Protein AF-A0A2W6AWI0-F1 (afdb_monomer)

Foldseek 3Di:
DDDDPPPPQPQVVVCVVVVVDDPCRVVVLLVLLVVCPPQLNLLVVQLVCLVVLPLVSNLCSLVSNADPDPLSVLLNLLSVLLSLLLVLLVVCVVLPNPPVLSVLSSVLSSLQSNLSSNLSSVRSVVVNVSDRDPVVVVVSVVSSVLSVQLSVLSNVLSVLSVVCSVVSNDPVSVVVNVVSSVSNVVSSVVPPPPD

pLDDT: mean 83.15, std 18.71, range [32.28, 98.12]

Radius of gyration: 19.08 Å; Cα contacts (8 Å, |Δi|>4): 196; chains: 1; bounding box: 40×43×57 Å

Mean predicted aligned error: 8.8 Å

Secondary structure (DSSP, 8-state):
-----------HHHHHHTT-S-HHHHHHHHHHHHHH-STTHHHHHHHHHHHHT-HHHHHHHHHHHS-S-HHHHHHHHHHHHHHHHHHHHHHHHHTT--HHHHHHHHHHHHHHHHHHHHHHHHHHHHHHT----HHHHHHHHHHHHHHHHHHHHHHHHHHHHHHHHHTTS-HHHHHHHHHHHHHHHHHHHTTSS--

Structure (mmCIF, N/CA/C/O backbone):
data_AF-A0A2W6AWI0-F1
#
_entry.id   AF-A0A2W6AWI0-F1
#
loop_
_atom_site.group_PDB
_atom_site.id
_atom_site.type_symbol
_atom_site.label_atom_id
_atom_site.label_alt_id
_atom_site.label_comp_id
_atom_site.label_asym_id
_atom_site.label_entity_id
_atom_site.label_seq_id
_atom_site.pdbx_PDB_ins_code
_atom_site.Cartn_x
_atom_site.Cartn_y
_atom_site.Cartn_z
_atom_site.occupancy
_atom_site.B_iso_or_equiv
_atom_site.auth_seq_id
_atom_site.auth_comp_id
_atom_site.auth_asym_id
_atom_site.auth_atom_id
_atom_site.pdbx_PDB_model_num
ATOM 1 N N . MET A 1 1 ? -1.805 -28.016 -24.043 1.00 37.62 1 MET A N 1
ATOM 2 C CA . MET A 1 1 ? -0.439 -27.568 -24.386 1.00 37.62 1 MET A CA 1
ATOM 3 C C . MET A 1 1 ? -0.527 -26.188 -25.020 1.00 37.62 1 MET A C 1
ATOM 5 O O . MET A 1 1 ? -1.347 -26.029 -25.910 1.00 37.62 1 MET A O 1
ATOM 9 N N . GLY A 1 2 ? 0.294 -25.230 -24.571 1.00 38.19 2 GLY A N 1
ATOM 10 C CA . GLY A 1 2 ? 0.579 -23.993 -25.313 1.00 38.19 2 GLY A CA 1
ATOM 11 C C . GLY A 1 2 ? -0.163 -22.716 -24.894 1.00 38.19 2 GLY A C 1
ATOM 12 O O . GLY A 1 2 ? -0.773 -22.080 -25.743 1.00 38.19 2 GLY A O 1
ATOM 13 N N . LEU A 1 3 ? -0.086 -22.293 -23.625 1.00 33.91 3 LEU A N 1
ATOM 14 C CA . LEU A 1 3 ? -0.369 -20.894 -23.266 1.00 33.91 3 LEU A CA 1
ATOM 15 C C . LEU A 1 3 ? 0.867 -20.049 -23.598 1.00 33.91 3 LEU A C 1
ATOM 17 O O . LEU A 1 3 ? 1.904 -20.159 -22.943 1.00 33.91 3 LEU A O 1
ATOM 21 N N . LEU A 1 4 ? 0.750 -19.235 -24.647 1.00 32.28 4 LEU A N 1
ATOM 22 C CA . LEU A 1 4 ? 1.726 -18.221 -25.029 1.00 32.28 4 LEU A CA 1
ATOM 23 C C . LEU A 1 4 ? 1.918 -17.240 -23.866 1.00 32.28 4 LEU A C 1
ATOM 25 O O . LEU A 1 4 ? 1.060 -16.405 -23.581 1.00 32.28 4 LEU A O 1
ATOM 29 N N . LYS A 1 5 ? 3.070 -17.339 -23.199 1.00 37.25 5 LYS A N 1
ATOM 30 C CA . LYS A 1 5 ? 3.596 -16.284 -22.334 1.00 37.25 5 LYS A CA 1
ATOM 31 C C . LYS A 1 5 ? 3.971 -15.097 -23.224 1.00 37.25 5 LYS A C 1
ATOM 33 O O . LYS A 1 5 ? 5.096 -15.013 -23.704 1.00 37.25 5 LYS A O 1
ATOM 38 N N . ASN A 1 6 ? 3.028 -14.188 -23.461 1.00 36.81 6 ASN A N 1
ATOM 39 C CA . ASN A 1 6 ? 3.308 -12.884 -24.064 1.00 36.81 6 ASN A CA 1
ATOM 40 C C . ASN A 1 6 ? 4.034 -11.992 -23.042 1.00 36.81 6 ASN A C 1
ATOM 42 O O . ASN A 1 6 ? 3.474 -11.032 -22.520 1.00 36.81 6 ASN A O 1
ATOM 46 N N . HIS A 1 7 ? 5.301 -12.298 -22.760 1.00 39.31 7 HIS A N 1
ATOM 47 C CA . HIS A 1 7 ? 6.231 -11.285 -22.272 1.00 39.31 7 HIS A CA 1
ATOM 48 C C . HIS A 1 7 ? 6.641 -10.448 -23.483 1.00 39.31 7 HIS A C 1
ATOM 50 O O . HIS A 1 7 ? 7.642 -10.725 -24.141 1.00 39.31 7 HIS A O 1
ATOM 56 N N . ALA A 1 8 ? 5.829 -9.445 -23.822 1.00 42.22 8 ALA A N 1
ATOM 57 C CA . ALA A 1 8 ? 6.263 -8.402 -24.735 1.00 42.22 8 ALA A CA 1
ATOM 58 C C . ALA A 1 8 ? 7.441 -7.679 -24.067 1.00 42.22 8 ALA A C 1
ATOM 60 O O . ALA A 1 8 ? 7.254 -6.851 -23.176 1.00 42.22 8 ALA A O 1
ATOM 61 N N . SER A 1 9 ? 8.660 -8.057 -24.452 1.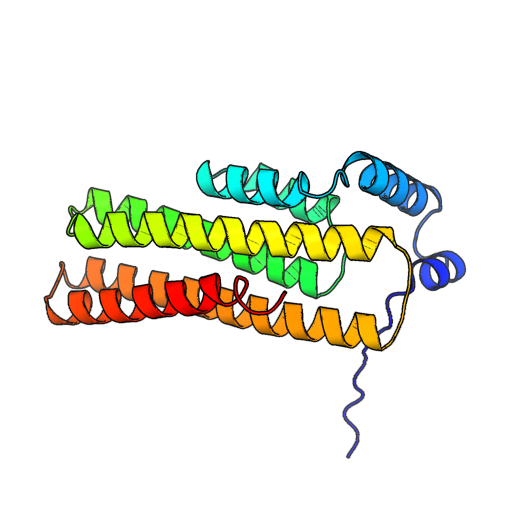00 45.38 9 SER A N 1
ATOM 62 C CA . SER A 1 9 ? 9.886 -7.352 -24.100 1.00 45.38 9 SER A CA 1
ATOM 63 C C . SER A 1 9 ? 9.725 -5.904 -24.561 1.00 45.38 9 SER A C 1
ATOM 65 O O . SER A 1 9 ? 9.744 -5.620 -25.758 1.00 45.38 9 SER A O 1
ATOM 67 N N . TYR A 1 10 ? 9.463 -4.997 -23.618 1.00 55.31 10 TYR A N 1
ATOM 68 C CA . TYR A 1 10 ? 9.269 -3.579 -23.895 1.00 55.31 10 TYR A CA 1
ATOM 69 C C . TYR A 1 10 ? 10.630 -2.971 -24.229 1.00 55.31 10 TYR A C 1
ATOM 71 O O . TYR A 1 10 ? 11.344 -2.492 -23.351 1.00 55.31 10 TYR A O 1
ATOM 79 N N . ASP A 1 11 ? 11.006 -3.038 -25.503 1.00 54.53 11 ASP A N 1
ATOM 80 C CA . ASP A 1 11 ? 12.155 -2.321 -26.028 1.00 54.53 11 ASP A CA 1
ATOM 81 C C . ASP A 1 11 ? 11.686 -0.945 -26.547 1.00 54.53 11 ASP A C 1
ATOM 83 O O . ASP A 1 11 ? 11.026 -0.854 -27.590 1.00 54.53 11 ASP A O 1
ATOM 87 N N . PRO A 1 12 ? 11.983 0.157 -25.833 1.00 49.00 12 PRO A N 1
ATOM 88 C CA . PRO A 1 12 ? 11.630 1.498 -26.285 1.00 49.00 12 PRO A CA 1
ATOM 89 C C . PRO A 1 12 ? 12.302 1.876 -27.617 1.00 49.00 12 PRO A C 1
ATOM 91 O O . PRO A 1 12 ? 11.802 2.768 -28.306 1.00 49.00 12 PRO A O 1
ATOM 94 N N . LEU A 1 13 ? 13.385 1.198 -28.023 1.00 49.09 13 LEU A N 1
ATOM 95 C CA . LEU A 1 13 ? 13.967 1.336 -29.360 1.00 49.09 13 LEU A CA 1
ATOM 96 C C . LEU A 1 13 ? 13.137 0.582 -30.405 1.00 49.09 13 LEU A C 1
ATOM 98 O O . LEU A 1 13 ? 12.852 1.152 -31.456 1.00 49.09 13 LEU A O 1
ATOM 102 N N . ALA A 1 14 ? 12.642 -0.622 -30.110 1.00 51.00 14 ALA A N 1
ATOM 103 C CA . ALA A 1 14 ? 11.721 -1.341 -30.996 1.00 51.00 14 ALA A CA 1
ATOM 104 C C . ALA A 1 14 ? 10.412 -0.566 -31.238 1.00 51.00 14 ALA A C 1
ATOM 106 O O . ALA A 1 14 ? 9.931 -0.508 -32.368 1.00 51.00 14 ALA A O 1
ATOM 107 N N . LEU A 1 15 ? 9.873 0.125 -30.225 1.00 48.62 15 LEU A N 1
ATOM 108 C CA . LEU A 1 15 ? 8.700 1.004 -30.383 1.00 48.62 15 LEU A CA 1
ATOM 109 C C . LEU A 1 15 ? 8.997 2.279 -31.187 1.00 48.62 15 LEU A C 1
ATOM 111 O O . LEU A 1 15 ? 8.116 2.798 -31.877 1.00 48.62 15 LEU A O 1
ATOM 115 N N . ARG A 1 16 ? 10.243 2.767 -31.139 1.00 43.41 16 ARG A N 1
ATOM 116 C CA . ARG A 1 16 ? 10.734 3.852 -32.001 1.00 43.41 16 ARG A CA 1
ATOM 117 C C . ARG A 1 16 ? 10.863 3.392 -33.456 1.00 43.41 16 ARG A C 1
ATOM 119 O O . ARG A 1 16 ? 10.532 4.161 -34.353 1.00 43.41 16 ARG A O 1
ATOM 126 N N . HIS A 1 17 ? 11.288 2.149 -33.687 1.00 46.09 17 HIS A N 1
ATOM 127 C CA . HIS A 1 17 ? 11.335 1.533 -35.017 1.00 46.09 17 HIS A CA 1
ATOM 128 C C . HIS A 1 17 ? 9.939 1.194 -35.563 1.00 46.09 17 HIS A C 1
ATOM 130 O O . HIS A 1 17 ? 9.720 1.305 -36.764 1.00 46.09 17 HIS A O 1
ATOM 136 N N . ALA A 1 18 ? 8.979 0.868 -34.692 1.00 52.19 18 ALA A N 1
ATOM 137 C CA . ALA A 1 18 ? 7.590 0.586 -35.059 1.00 52.19 18 ALA A CA 1
ATOM 138 C C . ALA A 1 18 ? 6.733 1.843 -35.327 1.00 52.19 18 ALA A C 1
ATOM 140 O O . ALA A 1 18 ? 5.557 1.717 -35.656 1.00 52.19 18 ALA A O 1
ATOM 141 N N . GLY A 1 19 ? 7.274 3.058 -35.157 1.00 47.25 19 GLY A N 1
ATOM 142 C CA . GLY A 1 19 ? 6.553 4.314 -35.417 1.00 47.25 19 GLY A CA 1
ATOM 143 C C . GLY A 1 19 ? 5.401 4.625 -34.447 1.00 47.25 19 GLY A C 1
ATOM 144 O O . GLY A 1 19 ? 4.678 5.596 -34.651 1.00 47.25 19 GLY A O 1
ATOM 145 N N . LEU A 1 20 ? 5.238 3.837 -33.379 1.00 51.69 20 LEU A N 1
ATOM 146 C CA . LEU A 1 20 ? 4.109 3.920 -32.440 1.00 51.69 20 LEU A CA 1
ATOM 147 C C . LEU A 1 20 ? 4.275 5.009 -31.368 1.00 51.69 20 LEU A C 1
ATOM 149 O O . LEU A 1 20 ? 3.308 5.386 -30.710 1.00 51.69 20 LEU A O 1
ATOM 153 N N . LEU A 1 21 ? 5.484 5.551 -31.202 1.00 49.91 21 LEU A N 1
ATOM 154 C CA . LEU A 1 21 ? 5.758 6.695 -30.334 1.00 49.91 21 LEU A CA 1
ATOM 155 C C . LEU A 1 21 ? 6.451 7.792 -31.140 1.00 49.91 21 LEU A C 1
ATOM 157 O O . LEU A 1 21 ? 7.583 7.626 -31.597 1.00 49.91 21 LEU A O 1
ATOM 161 N N . GLY A 1 22 ? 5.792 8.945 -31.282 1.00 51.19 22 GLY A N 1
ATOM 162 C CA . GLY A 1 22 ? 6.396 10.115 -31.915 1.00 51.19 22 GLY A CA 1
ATOM 163 C C . GLY A 1 22 ? 7.704 10.503 -31.216 1.00 51.19 22 GLY A C 1
ATOM 164 O O . GLY A 1 22 ? 7.771 10.531 -29.986 1.00 51.19 22 GLY A O 1
ATOM 165 N N . SER A 1 23 ? 8.742 10.842 -31.991 1.00 53.50 23 SER A N 1
ATOM 166 C CA . SER A 1 23 ? 10.095 11.190 -31.506 1.00 53.50 23 SER A CA 1
ATOM 167 C C . SER A 1 23 ? 10.128 12.256 -30.397 1.00 53.50 23 SER A C 1
ATOM 169 O O . SER A 1 23 ? 11.134 12.372 -29.693 1.00 53.50 23 SER A O 1
ATOM 171 N N . ALA A 1 24 ? 9.072 13.060 -30.262 1.00 54.97 24 ALA A N 1
ATOM 172 C CA . ALA A 1 24 ? 8.922 14.052 -29.206 1.00 54.97 24 ALA A CA 1
ATOM 173 C C . ALA A 1 24 ? 8.574 13.422 -27.847 1.00 54.97 24 ALA A C 1
ATOM 175 O O . ALA A 1 24 ? 9.124 13.849 -26.837 1.00 54.97 24 ALA A O 1
ATOM 176 N N . VAL A 1 25 ? 7.728 12.386 -27.815 1.00 55.66 25 VAL A N 1
ATOM 177 C CA . VAL A 1 25 ? 7.297 11.708 -26.580 1.00 55.66 25 VAL A CA 1
ATOM 178 C C . VAL A 1 25 ? 8.471 10.965 -25.957 1.00 55.66 25 VAL A C 1
ATOM 180 O O . VAL A 1 25 ? 8.738 11.130 -24.773 1.00 55.66 25 VAL A O 1
ATOM 183 N N . THR A 1 26 ? 9.243 10.235 -26.762 1.00 58.34 26 THR A N 1
ATOM 184 C CA . THR A 1 26 ? 10.460 9.555 -26.301 1.00 58.34 26 THR A CA 1
ATOM 185 C C . THR A 1 26 ? 11.510 10.548 -25.804 1.00 58.34 26 THR A C 1
ATOM 187 O O . THR A 1 26 ? 11.954 10.411 -24.672 1.00 58.34 26 THR A O 1
ATOM 190 N N . LYS A 1 27 ? 11.839 11.612 -26.558 1.00 59.62 27 LYS A N 1
ATOM 191 C CA . LYS A 1 27 ? 12.783 12.657 -26.093 1.00 59.62 27 LYS A CA 1
ATOM 192 C C . LYS A 1 27 ? 12.317 13.391 -24.830 1.00 59.62 27 LYS A C 1
ATOM 194 O O . LYS A 1 27 ? 13.151 13.765 -24.007 1.00 59.62 27 LYS A O 1
ATOM 199 N N . TYR A 1 28 ? 11.016 13.646 -24.699 1.00 59.88 28 TYR A N 1
ATOM 200 C CA . TYR A 1 28 ? 10.432 14.288 -23.521 1.00 59.88 28 TYR A CA 1
ATOM 201 C C . TYR A 1 28 ? 10.557 13.385 -22.295 1.00 59.88 28 TYR A C 1
ATOM 203 O O . TYR A 1 28 ? 11.064 13.830 -21.268 1.00 59.88 28 TYR A O 1
ATOM 211 N N . TRP A 1 29 ? 10.206 12.105 -22.440 1.00 60.41 29 TRP A N 1
ATOM 212 C CA . TRP A 1 29 ? 10.375 11.104 -21.394 1.00 60.41 29 TRP A CA 1
ATOM 213 C C . TRP A 1 29 ? 11.830 10.973 -20.958 1.00 60.41 29 TRP A C 1
ATOM 215 O O . TRP A 1 29 ? 12.083 11.041 -19.764 1.00 60.41 29 TRP A O 1
ATOM 225 N N . THR A 1 30 ? 12.789 10.876 -21.885 1.00 61.03 30 THR A N 1
ATOM 226 C CA . THR A 1 30 ? 14.216 10.761 -21.536 1.00 61.03 30 THR A CA 1
ATOM 227 C C . THR A 1 30 ? 14.714 11.988 -20.769 1.00 61.03 30 THR A C 1
ATOM 229 O O . THR A 1 30 ? 15.311 11.840 -19.710 1.00 61.03 30 THR A O 1
ATOM 232 N N . ARG A 1 31 ? 14.390 13.209 -21.221 1.00 62.28 31 ARG A N 1
ATOM 233 C CA . ARG A 1 31 ? 14.799 14.447 -20.525 1.00 62.28 31 ARG A CA 1
ATOM 234 C C . ARG A 1 31 ? 14.111 14.636 -19.176 1.00 62.28 31 ARG A C 1
ATOM 236 O O . ARG A 1 31 ? 14.687 15.236 -18.269 1.00 62.28 31 ARG A O 1
ATOM 243 N N . GLN A 1 32 ? 12.864 14.193 -19.050 1.00 59.66 32 GLN A N 1
ATOM 244 C CA . GLN A 1 32 ? 12.131 14.265 -17.795 1.00 59.66 32 GLN A CA 1
ATOM 245 C C . GLN A 1 32 ? 12.655 13.225 -16.808 1.00 59.66 32 GLN A C 1
ATOM 247 O O . GLN A 1 32 ? 12.905 13.582 -15.662 1.00 59.66 32 GLN A O 1
ATOM 252 N N . LEU A 1 33 ? 12.920 11.998 -17.255 1.00 58.03 33 LEU A N 1
ATOM 253 C CA . LEU A 1 33 ? 13.605 10.956 -16.490 1.00 58.03 33 LEU A CA 1
ATOM 254 C C . LEU A 1 33 ? 14.981 11.449 -16.014 1.00 58.03 33 LEU A C 1
ATOM 256 O O . LEU A 1 33 ? 15.212 11.495 -14.814 1.00 58.03 33 LEU A O 1
ATOM 260 N N . GLU A 1 34 ? 15.837 11.970 -16.892 1.00 60.38 34 GLU A N 1
ATOM 261 C CA . GLU A 1 34 ? 17.159 12.510 -16.517 1.00 60.38 34 GLU A CA 1
ATOM 262 C C . GLU A 1 34 ? 17.096 13.635 -15.465 1.00 60.38 34 GLU A C 1
ATOM 264 O O . GLU A 1 34 ? 17.967 13.733 -14.602 1.00 60.38 34 GLU A O 1
ATOM 269 N N . ARG A 1 35 ? 16.056 14.481 -15.491 1.00 55.47 35 ARG A N 1
ATOM 270 C CA . ARG A 1 35 ? 15.859 15.555 -14.495 1.00 55.47 35 ARG A CA 1
ATOM 271 C C . ARG A 1 35 ? 15.201 15.077 -13.198 1.00 55.47 35 ARG A C 1
ATOM 273 O O . ARG A 1 35 ? 15.427 15.682 -12.152 1.00 55.47 35 ARG A O 1
ATOM 280 N N . SER A 1 36 ? 14.378 14.033 -13.269 1.00 50.84 36 SER A N 1
ATOM 281 C CA . SER A 1 36 ? 13.615 13.480 -12.136 1.00 50.84 36 SER A CA 1
ATOM 282 C C . SER A 1 36 ? 14.404 12.428 -11.356 1.00 50.84 36 SER A C 1
ATOM 284 O O . SER A 1 36 ? 14.134 12.203 -10.175 1.00 50.84 36 SER A O 1
ATOM 286 N N . ILE A 1 37 ? 15.389 11.802 -12.004 1.00 53.69 37 ILE A N 1
ATOM 287 C CA . ILE A 1 37 ? 16.262 10.766 -11.453 1.00 53.69 37 ILE A CA 1
ATOM 288 C C . ILE A 1 37 ? 17.507 11.439 -10.879 1.00 53.69 37 ILE A C 1
ATOM 290 O O . ILE A 1 37 ? 18.633 11.249 -11.328 1.00 53.69 37 ILE A O 1
ATOM 294 N N . ARG A 1 38 ? 17.325 12.228 -9.820 1.00 63.19 38 ARG A N 1
ATOM 295 C CA . ARG A 1 38 ? 18.342 12.167 -8.771 1.00 63.19 38 ARG A CA 1
ATOM 296 C C . ARG A 1 38 ? 18.037 10.888 -7.987 1.00 63.19 38 ARG A C 1
ATOM 298 O O . ARG A 1 38 ? 16.896 10.727 -7.550 1.00 63.19 38 ARG A O 1
ATOM 305 N N . PRO A 1 39 ? 18.992 9.959 -7.824 1.00 58.09 39 PRO A N 1
ATOM 306 C CA . PRO A 1 39 ? 18.767 8.768 -7.013 1.00 58.09 39 PRO A CA 1
ATOM 307 C C . PRO A 1 39 ? 18.165 9.162 -5.657 1.00 58.09 39 PRO A C 1
ATOM 309 O O . PRO A 1 39 ? 18.680 10.054 -4.980 1.00 58.09 39 PRO A O 1
ATOM 312 N N . GLY A 1 40 ? 17.031 8.563 -5.289 1.00 68.50 40 GLY A N 1
ATOM 313 C CA . GLY A 1 40 ? 16.368 8.830 -4.012 1.00 68.50 40 GLY A CA 1
ATOM 314 C C . GLY A 1 40 ? 15.360 9.989 -3.987 1.00 68.50 40 GLY A C 1
ATOM 315 O O . GLY A 1 40 ? 14.729 10.209 -2.947 1.00 68.50 40 GLY A O 1
ATOM 316 N N . THR A 1 41 ? 15.190 10.779 -5.061 1.00 86.44 41 THR A N 1
ATOM 317 C CA . THR A 1 41 ? 14.195 11.873 -5.051 1.00 86.44 41 THR A CA 1
ATOM 318 C C . THR A 1 41 ? 12.780 11.399 -5.327 1.00 86.44 41 THR A C 1
ATOM 320 O O . THR A 1 41 ? 11.849 11.918 -4.702 1.00 86.44 41 THR A O 1
ATOM 323 N N . LEU A 1 42 ? 12.600 10.423 -6.222 1.00 90.31 42 LEU A N 1
ATOM 324 C CA . LEU A 1 42 ? 11.274 9.911 -6.560 1.00 90.31 42 LEU A CA 1
ATOM 325 C C . LEU A 1 42 ? 10.657 9.213 -5.349 1.00 90.31 42 LEU A C 1
ATOM 327 O O . LEU A 1 42 ? 9.574 9.600 -4.913 1.00 90.31 42 LEU A O 1
ATOM 331 N N . GLY A 1 43 ? 11.375 8.270 -4.743 1.00 92.69 43 GLY A N 1
ATOM 332 C CA . GLY A 1 43 ? 10.904 7.519 -3.587 1.00 92.69 43 GLY A CA 1
ATOM 333 C C . GLY A 1 43 ? 10.599 8.401 -2.384 1.00 92.69 43 GLY A C 1
ATOM 334 O O . GLY A 1 43 ? 9.555 8.253 -1.746 1.00 92.69 43 GLY A O 1
ATOM 335 N N . ARG A 1 44 ? 11.438 9.412 -2.120 1.00 93.25 44 ARG A N 1
ATOM 336 C CA . ARG A 1 44 ? 11.168 10.410 -1.073 1.00 93.25 44 ARG A CA 1
ATOM 337 C C . ARG A 1 44 ? 9.893 11.206 -1.350 1.00 93.25 44 ARG A C 1
ATOM 339 O O . ARG A 1 44 ? 9.136 11.491 -0.421 1.00 93.25 44 ARG A O 1
ATOM 346 N N . ASN A 1 45 ? 9.654 11.594 -2.601 1.00 93.81 45 ASN A N 1
ATOM 347 C CA . ASN A 1 45 ? 8.448 12.323 -2.986 1.00 93.81 45 ASN A CA 1
ATOM 348 C C . ASN A 1 45 ? 7.200 11.429 -2.909 1.00 93.81 45 ASN A C 1
ATOM 350 O O . ASN A 1 45 ? 6.176 11.893 -2.411 1.00 93.81 45 ASN A O 1
ATOM 354 N N . VAL A 1 46 ? 7.303 10.155 -3.301 1.00 94.94 46 VAL A N 1
ATOM 355 C CA . VAL A 1 46 ? 6.246 9.139 -3.153 1.00 94.94 46 VAL A CA 1
ATOM 356 C C . VAL A 1 46 ? 5.855 8.995 -1.685 1.00 94.94 46 VAL A C 1
ATOM 358 O O . VAL A 1 46 ? 4.703 9.255 -1.329 1.00 94.94 46 VAL A O 1
ATOM 361 N N . ALA A 1 47 ? 6.824 8.701 -0.812 1.00 95.75 47 ALA A N 1
ATOM 362 C CA . ALA A 1 47 ? 6.585 8.570 0.622 1.00 95.75 47 ALA A CA 1
ATOM 363 C C . ALA A 1 47 ? 5.967 9.852 1.203 1.00 95.75 47 ALA A C 1
ATOM 365 O O . ALA A 1 47 ? 4.974 9.800 1.928 1.00 95.75 47 ALA A O 1
ATOM 366 N N . ARG A 1 48 ? 6.482 11.031 0.827 1.00 96.56 48 ARG A N 1
ATOM 367 C CA . ARG A 1 48 ? 5.924 12.320 1.265 1.00 96.56 48 ARG A CA 1
ATOM 368 C C . ARG A 1 48 ? 4.472 12.504 0.822 1.00 96.56 48 ARG A C 1
ATOM 370 O O . ARG A 1 48 ? 3.668 12.975 1.624 1.00 96.56 48 ARG A O 1
ATOM 377 N N . CYS A 1 49 ? 4.127 12.179 -0.423 1.00 96.06 49 CYS A N 1
ATOM 378 C CA . CYS A 1 49 ? 2.760 12.332 -0.921 1.00 96.06 49 CYS A CA 1
ATOM 379 C C . CYS A 1 49 ? 1.791 11.413 -0.172 1.00 96.06 49 CYS A C 1
ATOM 381 O O . CYS A 1 49 ? 0.732 11.881 0.245 1.00 96.06 49 CYS A O 1
ATOM 383 N N . ILE A 1 50 ? 2.186 10.166 0.100 1.00 96.38 50 ILE A N 1
ATOM 384 C CA . ILE A 1 50 ? 1.413 9.225 0.927 1.00 96.38 50 ILE A CA 1
ATOM 385 C C . ILE A 1 50 ? 1.219 9.798 2.339 1.00 96.38 50 ILE A C 1
ATOM 387 O O . ILE A 1 50 ? 0.094 9.949 2.832 1.00 96.38 50 ILE A O 1
ATOM 391 N N . MET A 1 51 ? 2.307 10.251 2.969 1.00 96.12 51 MET A N 1
ATOM 392 C CA . MET A 1 51 ? 2.273 10.840 4.311 1.00 96.12 51 MET A CA 1
ATOM 393 C C . MET A 1 51 ? 1.502 12.162 4.386 1.00 96.12 51 MET A C 1
ATOM 395 O O . MET A 1 51 ? 0.988 12.502 5.450 1.00 96.12 51 MET A O 1
ATOM 399 N N . LYS A 1 52 ? 1.306 12.865 3.271 1.00 95.75 52 LYS A N 1
ATOM 400 C CA . LYS A 1 52 ? 0.452 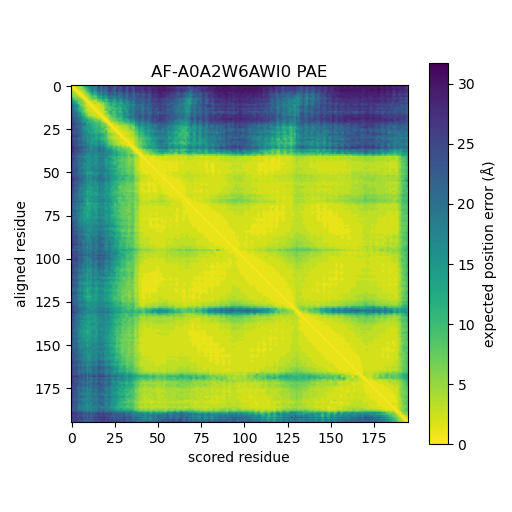14.060 3.195 1.00 95.75 52 LYS A CA 1
ATOM 401 C C . LYS A 1 52 ? -0.950 13.795 2.634 1.00 95.75 52 LYS A C 1
ATOM 403 O O . LYS A 1 52 ? -1.743 14.723 2.579 1.00 95.75 52 LYS A O 1
ATOM 408 N N . GLY A 1 53 ? -1.269 12.562 2.230 1.00 94.44 53 GLY A N 1
ATOM 409 C CA . GLY A 1 53 ? -2.570 12.222 1.639 1.00 94.44 53 GLY A CA 1
ATOM 410 C C . GLY A 1 53 ? -2.803 12.838 0.252 1.00 94.44 53 GLY A C 1
ATOM 411 O O . GLY A 1 53 ? -3.944 13.014 -0.166 1.00 94.44 53 GLY A O 1
ATOM 412 N N . LYS A 1 54 ? -1.739 13.200 -0.471 1.00 95.38 54 LYS A N 1
ATOM 413 C CA . LYS A 1 54 ? -1.827 13.897 -1.759 1.00 95.38 54 LYS A CA 1
ATOM 414 C C . LYS A 1 54 ? -2.007 12.925 -2.929 1.00 95.38 54 LYS A C 1
ATOM 416 O O . LYS A 1 54 ? -1.065 12.675 -3.677 1.00 95.38 54 LYS A O 1
ATOM 421 N N . ARG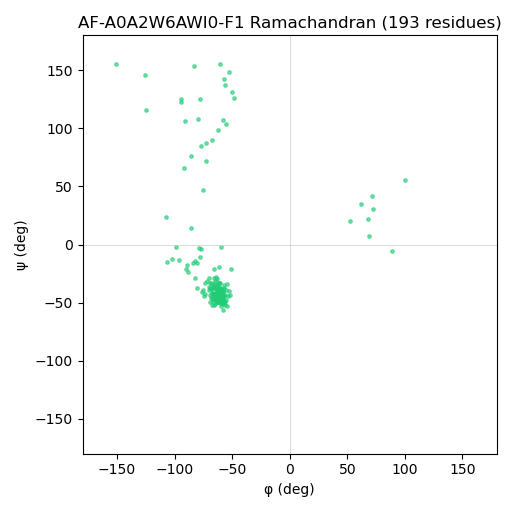 A 1 55 ? -3.219 12.387 -3.094 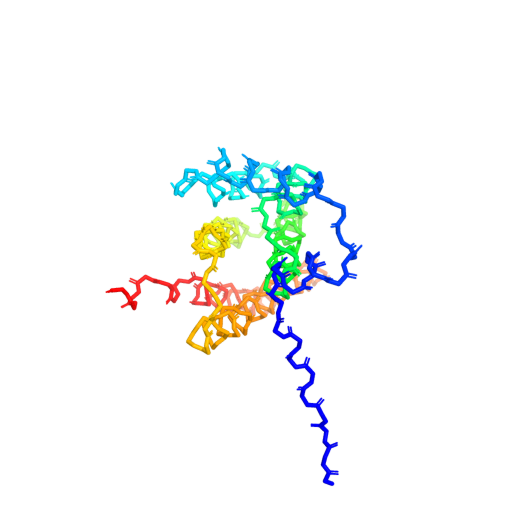1.00 95.50 55 ARG A N 1
ATOM 422 C CA . ARG A 1 55 ? -3.545 11.378 -4.124 1.00 95.50 55 ARG A CA 1
ATOM 423 C C . ARG A 1 55 ? -3.180 11.817 -5.548 1.00 95.50 55 ARG A C 1
ATOM 425 O O . ARG A 1 55 ? -2.442 11.112 -6.224 1.00 95.50 55 ARG A O 1
ATOM 432 N N . ASN A 1 56 ? -3.635 12.995 -5.975 1.00 92.56 56 ASN A N 1
ATOM 433 C CA . ASN A 1 56 ? -3.445 13.461 -7.358 1.00 92.56 56 ASN A CA 1
ATOM 434 C C . ASN A 1 56 ? -1.969 13.751 -7.685 1.00 92.56 56 ASN A C 1
ATOM 436 O O . ASN A 1 56 ? -1.502 13.465 -8.788 1.00 92.56 56 ASN A O 1
ATOM 440 N N . GLU A 1 57 ? -1.226 14.300 -6.715 1.00 92.81 57 GLU A N 1
ATOM 441 C CA . GLU A 1 57 ? 0.218 14.539 -6.847 1.00 92.81 57 GLU A CA 1
ATOM 442 C C . GLU A 1 57 ? 0.973 13.208 -6.936 1.00 92.81 57 GLU A C 1
ATOM 444 O O . GLU A 1 57 ? 1.845 13.064 -7.786 1.00 92.81 57 GLU A O 1
ATOM 449 N N . LEU A 1 58 ? 0.592 12.217 -6.121 1.00 93.69 58 LEU A N 1
ATOM 450 C CA . LEU A 1 58 ? 1.179 10.879 -6.136 1.00 93.69 58 LEU A CA 1
ATOM 451 C C . LEU A 1 58 ? 0.938 10.145 -7.459 1.00 93.69 58 LEU A C 1
ATOM 453 O O . LEU A 1 58 ? 1.879 9.594 -8.025 1.00 93.69 58 LEU A O 1
ATOM 457 N N . GLU A 1 59 ? -0.296 10.159 -7.968 1.00 91.81 59 GLU A N 1
ATOM 458 C CA . GLU A 1 59 ? -0.620 9.531 -9.253 1.00 91.81 59 GLU A CA 1
ATOM 459 C C . GLU A 1 59 ? 0.168 10.180 -10.391 1.00 91.81 59 GLU A C 1
ATOM 461 O O . GLU A 1 59 ? 0.785 9.475 -11.187 1.00 91.81 59 GLU A O 1
ATOM 466 N N . SER A 1 60 ? 0.205 11.514 -10.438 1.00 88.81 60 SER A N 1
ATOM 467 C CA . SER A 1 60 ? 0.976 12.244 -11.450 1.00 88.81 60 SER A CA 1
ATOM 468 C C . SER A 1 60 ? 2.466 11.911 -11.349 1.00 88.81 60 SER A C 1
ATOM 470 O O . SER A 1 60 ? 3.110 11.613 -12.352 1.00 88.81 60 SER A O 1
ATOM 472 N N . LEU A 1 61 ? 3.010 11.904 -10.131 1.00 91.88 61 LEU A N 1
ATOM 473 C CA . LEU A 1 61 ? 4.410 11.592 -9.874 1.00 91.88 61 LEU A CA 1
ATOM 474 C C . LEU A 1 61 ? 4.785 10.191 -10.371 1.00 91.88 61 LEU A C 1
ATOM 476 O O . LEU A 1 61 ? 5.818 10.040 -11.012 1.00 91.88 61 LEU A O 1
ATOM 480 N N . LEU A 1 62 ? 3.961 9.177 -10.102 1.00 92.88 62 LEU A N 1
ATOM 481 C CA . LEU A 1 62 ? 4.233 7.804 -10.533 1.00 92.88 62 LEU A CA 1
ATOM 482 C C . LEU A 1 62 ? 3.984 7.612 -12.032 1.00 92.88 62 LEU A C 1
ATOM 484 O O . LEU A 1 62 ? 4.821 7.025 -12.712 1.00 92.88 62 LEU A O 1
ATOM 488 N N . ARG A 1 63 ? 2.878 8.146 -12.568 1.00 90.31 63 ARG A N 1
ATOM 489 C CA . ARG A 1 63 ? 2.517 8.017 -13.990 1.00 90.31 63 ARG A CA 1
ATOM 490 C C . ARG A 1 63 ? 3.531 8.690 -14.912 1.00 90.31 63 ARG A C 1
ATOM 492 O O . ARG A 1 63 ? 3.748 8.185 -16.005 1.00 90.31 63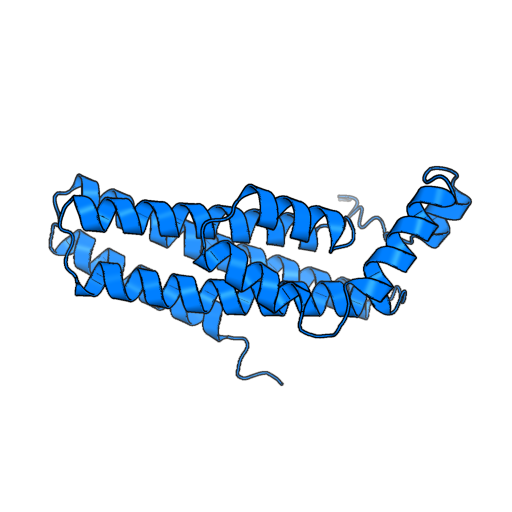 ARG A O 1
ATOM 499 N N . TYR A 1 64 ? 4.123 9.811 -14.501 1.00 87.94 64 TYR A N 1
ATOM 500 C CA . TYR A 1 64 ? 5.104 10.545 -15.312 1.00 87.94 64 TYR A CA 1
ATOM 501 C C . TYR A 1 64 ? 6.558 10.323 -14.879 1.00 87.94 64 TYR A C 1
ATOM 503 O O . TYR A 1 64 ? 7.473 10.733 -15.589 1.00 87.94 64 TYR A O 1
ATOM 511 N N . GLY A 1 65 ? 6.782 9.727 -13.706 1.00 87.38 65 GLY A N 1
ATOM 512 C CA . GLY A 1 65 ? 8.115 9.457 -13.164 1.00 87.38 65 GLY A CA 1
ATOM 513 C C . GLY A 1 65 ? 8.634 8.048 -13.444 1.00 87.38 65 GLY A C 1
ATOM 514 O O . GLY A 1 65 ? 9.823 7.807 -13.253 1.00 87.38 65 GLY A O 1
ATOM 515 N N . LEU A 1 66 ? 7.775 7.126 -13.889 1.00 89.44 66 LEU A N 1
ATOM 516 C CA . LEU A 1 66 ? 8.125 5.728 -14.139 1.00 89.44 66 LEU A CA 1
ATOM 517 C C . LEU A 1 66 ? 7.759 5.307 -15.561 1.00 89.44 66 LEU A C 1
ATOM 519 O O . LEU A 1 66 ? 6.739 5.756 -16.081 1.00 89.44 66 LEU A O 1
ATOM 523 N N . PRO A 1 67 ? 8.543 4.417 -16.190 1.00 87.81 67 PRO A N 1
ATOM 524 C CA . PRO A 1 67 ? 8.158 3.838 -17.471 1.00 87.81 67 PRO A CA 1
ATOM 525 C C . PRO A 1 67 ? 6.833 3.063 -17.339 1.00 87.81 67 PRO A C 1
ATOM 527 O O . PRO A 1 67 ? 6.525 2.561 -16.254 1.00 87.81 67 PRO A O 1
ATOM 530 N N . PRO A 1 68 ? 6.065 2.898 -18.433 1.00 88.25 68 PRO A N 1
ATOM 531 C CA . PRO A 1 68 ? 4.784 2.184 -18.441 1.00 88.25 68 PRO A CA 1
ATOM 532 C C . PRO A 1 68 ? 4.968 0.654 -18.368 1.00 88.25 68 PRO A C 1
ATOM 534 O O . PRO A 1 68 ? 4.396 -0.104 -19.146 1.00 88.25 68 PRO A O 1
ATOM 537 N N . TRP A 1 69 ? 5.812 0.190 -17.450 1.00 90.31 69 TRP A N 1
ATOM 538 C CA . TRP A 1 69 ? 6.058 -1.220 -17.182 1.00 90.31 69 TRP A CA 1
ATOM 539 C C . TRP A 1 69 ? 4.987 -1.795 -16.247 1.00 90.31 69 TRP A C 1
ATOM 541 O O . TRP A 1 69 ? 4.452 -1.060 -15.411 1.00 90.31 69 TRP A O 1
ATOM 551 N N . PRO A 1 70 ? 4.716 -3.113 -16.300 1.00 93.25 70 PRO A N 1
ATOM 552 C CA . PRO A 1 70 ? 3.764 -3.759 -15.393 1.00 93.25 70 PRO A CA 1
ATOM 553 C C . PRO A 1 70 ? 4.040 -3.471 -13.909 1.00 93.25 70 PRO A C 1
ATOM 555 O O . PRO A 1 70 ? 3.120 -3.169 -13.151 1.00 93.25 70 PRO A O 1
ATOM 558 N N . VAL A 1 71 ? 5.316 -3.450 -13.505 1.00 94.25 71 VAL A N 1
ATOM 559 C CA . VAL A 1 71 ? 5.721 -3.131 -12.126 1.00 94.25 71 VAL A CA 1
ATOM 560 C C . VAL A 1 71 ? 5.300 -1.718 -11.692 1.00 94.25 71 VAL A C 1
ATOM 562 O O . VAL A 1 71 ? 4.949 -1.508 -10.534 1.00 94.25 71 VAL A O 1
ATOM 565 N N . ALA A 1 72 ? 5.268 -0.744 -12.610 1.00 93.12 72 ALA A N 1
ATOM 566 C CA . ALA A 1 72 ? 4.836 0.617 -12.300 1.00 93.12 72 ALA A CA 1
ATOM 567 C C . ALA A 1 72 ? 3.324 0.675 -12.037 1.00 93.12 72 ALA A C 1
ATOM 569 O O . ALA A 1 72 ? 2.881 1.387 -11.137 1.00 93.12 72 ALA A O 1
ATOM 570 N N . VAL A 1 73 ? 2.533 -0.121 -12.766 1.00 95.06 73 VAL A N 1
ATOM 571 C CA . VAL A 1 73 ? 1.086 -0.265 -12.528 1.00 95.06 73 VAL A CA 1
ATOM 572 C C . VAL A 1 73 ? 0.826 -0.872 -11.148 1.00 95.06 73 VAL A C 1
ATOM 574 O O . VAL A 1 73 ? -0.009 -0.363 -10.399 1.00 95.06 73 VAL A O 1
ATOM 577 N N . LEU A 1 74 ? 1.575 -1.918 -10.785 1.00 96.62 74 LEU A N 1
ATOM 578 C CA . LEU A 1 74 ? 1.493 -2.539 -9.460 1.00 96.62 74 LEU A CA 1
ATOM 579 C C . LEU A 1 74 ? 1.878 -1.558 -8.350 1.00 96.62 74 LEU A C 1
ATOM 581 O O . LEU A 1 74 ? 1.190 -1.481 -7.335 1.00 96.62 74 LEU A O 1
ATOM 585 N N . LEU A 1 75 ? 2.917 -0.751 -8.561 1.00 96.44 75 LEU A N 1
ATOM 586 C CA . LEU A 1 75 ? 3.332 0.269 -7.605 1.00 96.44 75 LEU A CA 1
ATOM 587 C C . LEU A 1 75 ? 2.263 1.359 -7.424 1.00 96.44 75 LEU A C 1
ATOM 589 O O . LEU A 1 75 ? 1.946 1.722 -6.292 1.00 96.44 75 LEU A O 1
ATOM 593 N N . ILE A 1 76 ? 1.659 1.849 -8.513 1.00 95.62 76 ILE A N 1
ATOM 594 C CA . ILE A 1 76 ? 0.531 2.794 -8.446 1.00 95.62 76 ILE A CA 1
ATOM 595 C C . ILE A 1 76 ? -0.601 2.194 -7.608 1.00 95.62 76 ILE A C 1
ATOM 597 O O . ILE A 1 76 ? -1.053 2.829 -6.655 1.00 95.62 76 ILE A O 1
ATOM 601 N N . LYS A 1 77 ? -0.997 0.951 -7.894 1.00 96.31 77 LYS A N 1
ATOM 602 C CA . LYS A 1 77 ? -2.043 0.245 -7.144 1.00 96.31 77 LYS A CA 1
ATOM 603 C C . LYS A 1 77 ? -1.699 0.112 -5.657 1.00 96.31 77 LYS A C 1
ATOM 605 O O . LYS A 1 77 ? -2.520 0.465 -4.815 1.00 96.31 77 LYS A O 1
ATOM 610 N N . ALA A 1 78 ? -0.483 -0.321 -5.327 1.00 97.38 78 ALA A N 1
ATOM 611 C CA . ALA A 1 78 ? -0.024 -0.461 -3.946 1.00 97.38 78 ALA A CA 1
ATOM 612 C C . ALA A 1 78 ? -0.098 0.873 -3.184 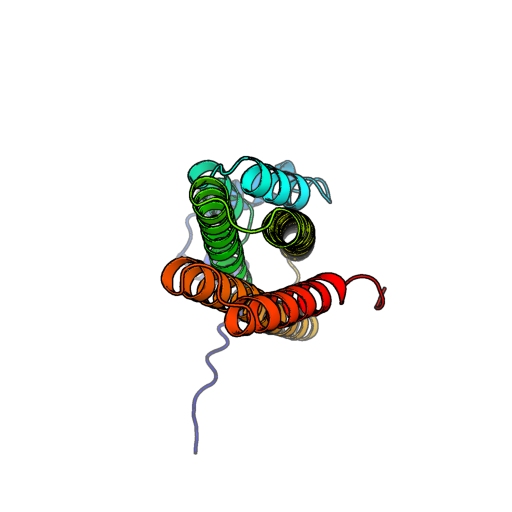1.00 97.38 78 ALA A C 1
ATOM 614 O O . ALA A 1 78 ? -0.585 0.936 -2.055 1.00 97.38 78 ALA A O 1
ATOM 615 N N . THR A 1 79 ? 0.337 1.968 -3.815 1.00 97.75 79 THR A N 1
ATOM 616 C CA . THR A 1 79 ? 0.292 3.294 -3.185 1.00 97.75 79 THR A CA 1
ATOM 617 C C . THR A 1 79 ? -1.127 3.841 -3.013 1.00 97.75 79 THR A C 1
ATOM 619 O O . THR A 1 79 ? -1.398 4.519 -2.020 1.00 97.75 79 THR A O 1
ATOM 622 N N . GLN A 1 80 ? -2.046 3.530 -3.932 1.00 96.69 80 GLN A N 1
ATOM 623 C CA . GLN A 1 80 ? -3.464 3.868 -3.795 1.00 96.69 80 GLN A CA 1
ATOM 624 C C . GLN A 1 80 ? -4.099 3.113 -2.624 1.00 96.69 80 GLN A C 1
ATOM 626 O O . GLN A 1 80 ? -4.738 3.734 -1.779 1.00 96.69 80 GLN A O 1
ATOM 631 N N . GLU A 1 81 ? -3.861 1.806 -2.520 1.00 97.62 81 GLU A N 1
ATOM 632 C CA . GLU A 1 81 ? -4.364 0.991 -1.406 1.00 97.62 81 GLU A CA 1
ATOM 633 C C . GLU A 1 81 ? -3.814 1.485 -0.060 1.00 97.62 81 GLU A C 1
ATOM 635 O O . GLU A 1 81 ? -4.549 1.562 0.925 1.00 97.62 81 GLU A O 1
ATOM 640 N N . LEU A 1 82 ? -2.548 1.918 -0.018 1.00 98.12 82 LEU A N 1
ATOM 641 C CA . LEU A 1 82 ? -1.950 2.476 1.195 1.00 98.12 82 LEU A CA 1
ATOM 642 C C . LEU A 1 82 ? -2.592 3.805 1.617 1.00 98.12 82 LEU A C 1
ATOM 644 O O . LEU A 1 82 ? -2.764 4.071 2.810 1.00 98.12 82 LEU A O 1
ATOM 648 N N . LEU A 1 83 ? -2.961 4.648 0.648 1.00 97.56 83 LEU A N 1
ATOM 649 C CA . LEU A 1 83 ? -3.723 5.866 0.916 1.00 97.56 83 LEU A CA 1
ATOM 650 C C . LEU A 1 83 ? -5.107 5.542 1.487 1.00 97.56 83 LEU A C 1
ATOM 652 O O . LEU A 1 83 ? -5.531 6.220 2.422 1.00 97.56 83 LEU A O 1
ATOM 656 N N . GLU A 1 84 ? -5.787 4.520 0.965 1.00 97.06 84 GLU A N 1
ATOM 657 C CA . GLU A 1 84 ? -7.076 4.079 1.509 1.00 97.06 84 GLU A CA 1
ATOM 658 C C . GLU A 1 84 ? -6.933 3.556 2.942 1.00 97.06 84 GLU A C 1
ATOM 660 O O . GLU A 1 84 ? -7.683 3.981 3.817 1.00 97.06 84 GLU A O 1
ATOM 665 N N . LEU A 1 85 ? -5.923 2.726 3.232 1.00 97.38 85 LEU A N 1
ATOM 666 C CA . LEU A 1 85 ? -5.650 2.266 4.600 1.00 97.38 85 LEU A CA 1
ATOM 667 C C . LEU A 1 85 ? -5.440 3.443 5.565 1.00 97.38 85 LEU A C 1
ATOM 669 O O . LEU A 1 85 ? -5.989 3.471 6.668 1.00 97.38 85 LEU A O 1
ATOM 673 N N . LYS A 1 86 ? -4.684 4.458 5.143 1.00 97.31 86 LYS A N 1
ATOM 674 C CA . LYS A 1 86 ? -4.477 5.667 5.943 1.00 97.31 86 LYS A CA 1
ATOM 675 C C . LYS A 1 86 ? -5.778 6.435 6.198 1.00 97.31 86 LYS A C 1
ATOM 677 O O . LYS A 1 86 ? -5.971 6.960 7.296 1.00 97.31 86 LYS A O 1
ATOM 682 N N . LEU A 1 87 ? -6.657 6.529 5.202 1.00 95.94 87 LEU A N 1
ATOM 683 C CA . LEU A 1 87 ? -7.974 7.144 5.375 1.00 95.94 87 LEU A CA 1
ATOM 684 C C . LEU A 1 87 ? -8.815 6.345 6.378 1.00 95.94 87 LEU A C 1
ATOM 686 O O . LEU A 1 87 ? -9.367 6.944 7.304 1.00 95.94 87 LEU A O 1
ATOM 690 N N . SER A 1 88 ? -8.826 5.013 6.271 1.00 95.50 88 SER A N 1
ATOM 691 C CA . SER A 1 88 ? -9.485 4.119 7.231 1.00 95.50 88 SER A CA 1
ATOM 692 C C . SER A 1 88 ? -8.951 4.300 8.655 1.00 95.50 88 SER A C 1
ATOM 694 O O . SER A 1 88 ? -9.741 4.383 9.592 1.00 95.50 88 SER A O 1
ATOM 696 N N . ALA A 1 89 ? -7.638 4.476 8.839 1.00 95.06 89 ALA A N 1
ATOM 697 C CA . ALA A 1 89 ? -7.043 4.793 10.143 1.00 95.06 89 ALA A CA 1
ATOM 698 C C . ALA A 1 89 ? -7.563 6.121 10.724 1.00 95.06 89 ALA A C 1
ATOM 700 O O . ALA A 1 89 ? -7.829 6.235 11.924 1.00 95.06 89 ALA A O 1
ATOM 701 N N . GLY A 1 90 ? -7.758 7.126 9.864 1.00 95.38 90 GLY A N 1
ATOM 702 C CA . GLY A 1 90 ? -8.381 8.394 10.238 1.00 95.38 90 GLY A CA 1
ATOM 703 C C . GLY A 1 90 ? -9.834 8.232 10.693 1.00 95.38 90 GLY A C 1
ATOM 704 O O . GLY A 1 90 ? -10.243 8.874 11.662 1.00 95.38 90 GLY A O 1
ATOM 705 N N . VAL A 1 91 ? -10.601 7.355 10.038 1.00 95.31 91 VAL A N 1
ATOM 706 C CA . VAL A 1 91 ? -11.973 7.007 10.447 1.00 95.31 91 VAL A CA 1
ATOM 707 C C . VAL A 1 91 ? -11.969 6.262 11.782 1.00 95.31 91 VAL A C 1
ATOM 709 O O . VAL A 1 91 ? -12.670 6.690 12.698 1.00 95.31 91 VAL A O 1
ATOM 712 N N . ALA A 1 92 ? -11.121 5.239 11.938 1.00 94.00 92 ALA A N 1
ATOM 713 C CA . ALA A 1 92 ? -10.956 4.478 13.181 1.00 94.00 92 ALA A CA 1
ATOM 714 C C . ALA A 1 92 ? -10.700 5.401 14.386 1.00 94.00 92 ALA A C 1
ATOM 716 O O . ALA A 1 92 ? -11.319 5.273 15.441 1.00 94.00 92 ALA A O 1
ATOM 717 N N . ARG A 1 93 ? -9.839 6.412 14.212 1.00 95.38 93 ARG A N 1
ATOM 718 C CA . ARG A 1 93 ? -9.580 7.419 15.249 1.00 95.38 93 ARG A CA 1
ATOM 719 C C . ARG A 1 93 ? -10.825 8.226 15.619 1.00 95.38 93 ARG A C 1
ATOM 721 O O . ARG A 1 93 ? -11.044 8.489 16.798 1.00 95.38 93 ARG A O 1
ATOM 728 N N . ARG A 1 94 ? -11.630 8.643 14.635 1.00 95.75 94 ARG A N 1
ATOM 729 C CA . ARG A 1 94 ? -12.852 9.434 14.878 1.00 95.75 94 ARG A CA 1
ATOM 730 C C . ARG A 1 94 ? -13.899 8.645 15.658 1.00 95.75 94 ARG A C 1
ATOM 732 O O . ARG A 1 94 ? -14.582 9.232 16.490 1.00 95.75 94 ARG A O 1
ATOM 739 N N . VAL A 1 95 ? -13.967 7.331 15.446 1.00 94.44 95 VAL A N 1
ATOM 740 C CA . VAL A 1 95 ? -14.837 6.420 16.211 1.00 94.44 95 VAL A CA 1
ATOM 741 C C . VAL A 1 95 ? -14.198 5.928 17.517 1.00 94.44 95 VAL A C 1
ATOM 743 O O . VAL A 1 95 ? -14.708 5.011 18.145 1.00 94.44 95 VAL A O 1
ATOM 746 N N . ARG A 1 96 ? -13.102 6.565 17.959 1.00 94.31 96 ARG A N 1
ATOM 747 C CA . ARG A 1 96 ? -12.408 6.288 19.228 1.00 94.31 96 ARG A CA 1
ATOM 748 C C . ARG A 1 96 ? -11.841 4.868 19.342 1.00 94.31 96 ARG A C 1
ATOM 750 O O . ARG A 1 96 ? -11.773 4.329 20.444 1.00 94.31 96 ARG A O 1
ATOM 757 N N . ALA A 1 97 ? -11.369 4.296 18.231 1.00 93.56 97 ALA A N 1
ATOM 758 C CA . ALA A 1 97 ? -10.584 3.064 18.266 1.00 93.56 97 ALA A CA 1
ATOM 759 C C . ALA A 1 97 ? -9.397 3.186 19.243 1.00 93.56 97 ALA A C 1
ATOM 761 O O . ALA A 1 97 ? -8.832 4.283 19.378 1.00 93.56 97 ALA A O 1
ATOM 762 N N . PRO A 1 98 ? -8.970 2.085 19.894 1.00 93.75 98 PRO A N 1
ATOM 763 C CA . PRO A 1 98 ? -7.849 2.110 20.821 1.00 93.75 98 PRO A CA 1
ATOM 764 C C . PRO A 1 98 ? -6.614 2.784 20.218 1.00 93.75 98 PRO A C 1
ATOM 766 O O . PRO A 1 98 ? -6.173 2.467 19.108 1.00 93.75 98 PRO A O 1
ATOM 769 N N . ARG A 1 99 ? -6.023 3.719 20.974 1.00 93.50 99 ARG A N 1
ATOM 770 C CA . ARG A 1 99 ? -4.883 4.520 20.504 1.00 93.50 99 ARG A CA 1
ATOM 771 C C . ARG A 1 99 ? -3.723 3.640 20.039 1.00 93.50 99 ARG A C 1
ATOM 773 O O . ARG A 1 99 ? -3.136 3.940 19.008 1.00 93.50 99 ARG A O 1
ATOM 780 N N . ALA A 1 100 ? -3.460 2.540 20.747 1.00 92.62 100 ALA A N 1
ATOM 781 C CA . ALA A 1 100 ? -2.431 1.566 20.389 1.00 92.62 100 ALA A CA 1
ATOM 782 C C . ALA A 1 100 ? -2.582 1.049 18.946 1.00 92.62 100 ALA A C 1
ATOM 784 O O . ALA A 1 100 ? -1.606 1.047 18.201 1.00 92.62 100 ALA A O 1
ATOM 785 N N . ILE A 1 101 ? -3.805 0.711 18.518 1.00 93.94 101 ILE A N 1
ATOM 786 C CA . ILE A 1 101 ? -4.081 0.247 17.151 1.00 93.94 101 ILE A CA 1
ATOM 787 C C . ILE A 1 101 ? -3.865 1.369 16.149 1.00 93.94 101 ILE A C 1
ATOM 789 O O . ILE A 1 101 ? -3.111 1.208 15.197 1.00 93.94 101 ILE A O 1
ATOM 793 N N . THR A 1 102 ? -4.485 2.531 16.364 1.00 95.06 102 THR A N 1
ATOM 794 C CA . THR A 1 102 ? -4.386 3.627 15.384 1.00 95.06 102 THR A CA 1
ATOM 795 C C . THR A 1 102 ? -2.953 4.141 15.224 1.00 95.06 102 THR A C 1
ATOM 797 O O . THR A 1 102 ? -2.542 4.434 14.105 1.00 95.06 102 THR A O 1
ATOM 800 N N . SER A 1 103 ? -2.168 4.193 16.305 1.00 95.25 103 SER A N 1
ATOM 801 C CA . SER A 1 103 ? -0.744 4.536 16.252 1.00 95.25 103 SER A CA 1
ATOM 802 C C . SER A 1 103 ? 0.086 3.452 15.567 1.00 95.25 103 SER A C 1
ATOM 804 O O . SER A 1 103 ? 0.985 3.781 14.797 1.00 95.25 103 SER A O 1
ATOM 806 N N . ARG A 1 104 ? -0.234 2.169 15.784 1.00 95.81 104 ARG A N 1
ATOM 807 C CA . ARG A 1 104 ? 0.415 1.065 15.068 1.00 95.81 104 ARG A CA 1
ATOM 808 C C . ARG A 1 104 ? 0.130 1.132 13.568 1.00 95.81 104 ARG A C 1
ATOM 810 O O . ARG A 1 104 ? 1.066 1.034 12.789 1.00 95.81 104 ARG A O 1
ATOM 817 N N . VAL A 1 105 ? -1.118 1.378 13.162 1.00 95.94 105 VAL A N 1
ATOM 818 C CA . VAL A 1 105 ? -1.481 1.558 11.745 1.00 95.94 105 VAL A CA 1
ATOM 819 C C . VAL A 1 105 ? -0.714 2.730 11.127 1.00 95.94 105 VAL A C 1
ATOM 821 O O . VAL A 1 105 ? -0.212 2.604 10.017 1.00 95.94 105 VAL A O 1
ATOM 824 N N . GLU A 1 106 ? -0.591 3.868 11.818 1.00 96.12 106 GLU A N 1
ATOM 825 C CA . GLU A 1 106 ? 0.182 5.010 11.304 1.00 96.12 106 GLU A CA 1
ATOM 826 C C . GLU A 1 106 ? 1.662 4.688 11.099 1.00 96.12 106 GLU A C 1
ATOM 828 O O . GLU A 1 106 ? 2.249 5.109 10.099 1.00 96.12 106 GLU A O 1
ATOM 833 N N . GLU A 1 107 ? 2.250 3.944 12.031 1.00 96.12 107 GLU A N 1
ATOM 834 C CA . GLU A 1 107 ? 3.634 3.500 11.929 1.00 96.12 107 GLU A CA 1
ATOM 835 C C . GLU A 1 107 ? 3.824 2.530 10.759 1.00 96.12 107 GLU A C 1
ATOM 837 O O . GLU A 1 107 ? 4.727 2.718 9.946 1.00 96.12 107 GLU A O 1
ATOM 842 N N . GLU A 1 108 ? 2.919 1.565 10.590 1.00 96.50 108 GLU A N 1
ATOM 843 C CA . GLU A 1 108 ? 2.971 0.644 9.453 1.00 96.50 108 GLU A CA 1
ATOM 844 C C . GLU A 1 108 ? 2.729 1.353 8.118 1.00 96.50 108 GLU A C 1
ATOM 846 O O . GLU A 1 108 ? 3.409 1.079 7.130 1.00 96.50 108 GLU A O 1
ATOM 851 N N . VAL A 1 109 ? 1.844 2.354 8.081 1.00 97.19 109 VAL A N 1
ATOM 852 C CA . VAL A 1 109 ? 1.666 3.208 6.899 1.00 97.19 109 VAL A CA 1
ATOM 853 C C . VAL A 1 109 ? 2.957 3.950 6.563 1.00 97.19 109 VAL A C 1
ATOM 855 O O . VAL A 1 109 ? 3.316 4.059 5.388 1.00 97.19 109 VAL A O 1
ATOM 858 N N . ARG A 1 110 ? 3.679 4.449 7.571 1.00 96.88 110 ARG A N 1
ATOM 859 C CA . ARG A 1 110 ? 4.968 5.123 7.386 1.00 96.88 110 ARG A CA 1
ATOM 860 C C . ARG A 1 110 ? 6.024 4.160 6.841 1.00 96.88 110 ARG A C 1
ATOM 862 O O . ARG A 1 110 ? 6.709 4.512 5.880 1.00 96.88 110 ARG A O 1
ATOM 869 N N . CYS A 1 111 ? 6.139 2.962 7.409 1.00 95.31 111 CYS A N 1
ATOM 870 C CA . CYS A 1 111 ? 7.062 1.921 6.951 1.00 95.31 111 CYS A CA 1
ATOM 871 C C . CYS A 1 111 ? 6.759 1.485 5.512 1.00 95.31 111 CYS A C 1
ATOM 873 O O . CYS A 1 111 ? 7.646 1.536 4.655 1.00 95.31 111 CYS A O 1
ATOM 875 N N . ALA A 1 112 ? 5.496 1.177 5.211 1.00 96.50 112 ALA A N 1
ATOM 876 C CA . ALA A 1 112 ? 5.042 0.822 3.872 1.00 96.50 112 ALA A CA 1
ATOM 877 C C . ALA A 1 112 ? 5.305 1.950 2.861 1.00 96.50 112 ALA A C 1
ATOM 879 O O . ALA A 1 112 ? 5.783 1.697 1.757 1.00 96.50 112 ALA A O 1
ATOM 880 N N . ALA A 1 113 ? 5.068 3.212 3.236 1.00 97.38 113 ALA A N 1
ATOM 881 C CA . ALA A 1 113 ? 5.323 4.355 2.361 1.00 97.38 113 ALA A CA 1
ATOM 882 C C . ALA A 1 113 ? 6.810 4.482 1.995 1.00 97.38 113 ALA A C 1
ATOM 884 O O . ALA A 1 113 ? 7.139 4.789 0.847 1.00 97.38 113 ALA A O 1
ATOM 885 N N . LEU A 1 114 ? 7.710 4.232 2.950 1.00 95.81 114 LEU A N 1
ATOM 886 C CA . LEU A 1 114 ? 9.153 4.215 2.703 1.00 95.81 114 LEU A CA 1
ATOM 887 C C . LEU A 1 114 ? 9.560 3.036 1.809 1.00 95.81 114 LEU A C 1
ATOM 889 O O . LEU A 1 114 ? 10.349 3.234 0.886 1.00 95.81 114 LEU A O 1
ATOM 893 N N . ALA A 1 115 ? 9.001 1.846 2.036 1.00 95.25 115 ALA A N 1
ATOM 894 C CA . ALA A 1 115 ? 9.266 0.659 1.221 1.00 95.25 115 ALA A CA 1
ATOM 895 C C . ALA A 1 115 ? 8.803 0.837 -0.236 1.00 95.25 115 ALA A C 1
ATOM 897 O O . ALA A 1 115 ? 9.564 0.596 -1.177 1.00 95.25 115 ALA A O 1
ATOM 898 N N . LEU A 1 116 ? 7.587 1.349 -0.446 1.00 96.50 116 LEU A N 1
ATOM 899 C CA . LEU A 1 116 ? 7.082 1.682 -1.782 1.00 96.50 116 LEU A CA 1
ATOM 900 C C . LEU A 1 116 ? 7.909 2.803 -2.429 1.00 96.50 116 LEU A C 1
ATOM 902 O O . LEU A 1 116 ? 8.178 2.757 -3.626 1.00 96.50 116 LEU A O 1
ATOM 906 N N . GLY A 1 117 ? 8.382 3.771 -1.639 1.00 95.31 117 GLY A N 1
ATOM 907 C CA . GLY A 1 117 ? 9.322 4.790 -2.101 1.00 95.31 117 GLY A CA 1
ATOM 908 C C . GLY A 1 117 ? 10.628 4.191 -2.636 1.00 95.31 117 GLY A C 1
ATOM 909 O O . GLY A 1 117 ? 11.019 4.493 -3.762 1.00 95.31 117 GLY A O 1
ATOM 910 N N . ARG A 1 118 ? 11.273 3.291 -1.882 1.00 94.12 118 ARG A N 1
ATOM 911 C CA . ARG A 1 118 ? 12.492 2.589 -2.333 1.00 94.12 118 ARG A CA 1
ATOM 912 C C . ARG A 1 118 ? 12.251 1.772 -3.599 1.00 94.12 118 ARG A C 1
ATOM 914 O O . ARG A 1 118 ? 13.086 1.774 -4.499 1.00 94.12 118 ARG A O 1
ATOM 921 N N . SER A 1 119 ? 11.089 1.132 -3.690 1.00 94.62 119 SER A N 1
ATOM 922 C CA . SER A 1 119 ? 10.673 0.377 -4.878 1.00 94.62 119 SER A CA 1
ATOM 923 C C . SER A 1 119 ? 10.558 1.301 -6.100 1.00 94.62 119 SER A C 1
ATOM 925 O O . SER A 1 119 ? 11.087 0.988 -7.165 1.00 94.62 119 SER A O 1
ATOM 927 N N . ALA A 1 120 ? 9.963 2.490 -5.933 1.00 94.12 120 ALA A N 1
ATOM 928 C CA . ALA A 1 120 ? 9.895 3.515 -6.977 1.00 94.12 120 ALA A CA 1
ATOM 929 C C . ALA A 1 120 ? 11.289 3.961 -7.444 1.00 94.12 120 ALA A C 1
ATOM 931 O O . ALA A 1 120 ? 11.538 4.039 -8.646 1.00 94.12 120 ALA A O 1
ATOM 932 N N . ASP A 1 121 ? 12.205 4.221 -6.504 1.00 92.31 121 ASP A N 1
ATOM 933 C CA . ASP A 1 121 ? 13.582 4.609 -6.823 1.00 92.31 121 ASP A CA 1
ATOM 934 C C . ASP A 1 121 ? 14.323 3.506 -7.588 1.00 92.31 121 ASP A C 1
ATOM 936 O O . ASP A 1 121 ? 14.993 3.808 -8.575 1.00 92.31 121 ASP A O 1
ATOM 940 N N . ARG A 1 122 ? 14.178 2.233 -7.189 1.00 90.62 122 ARG A N 1
ATOM 941 C CA . ARG A 1 122 ? 14.790 1.101 -7.905 1.00 90.62 122 ARG A CA 1
ATOM 942 C C . ARG A 1 122 ? 14.280 0.998 -9.337 1.00 90.62 122 ARG A C 1
ATOM 944 O O . ARG A 1 122 ? 15.088 0.920 -10.258 1.00 90.62 122 ARG A O 1
ATOM 951 N N . VAL A 1 123 ? 12.960 1.039 -9.537 1.00 90.88 123 VAL A N 1
ATOM 952 C CA . VAL A 1 123 ? 12.362 0.963 -10.881 1.00 90.88 123 VAL A CA 1
ATOM 953 C C . VAL A 1 123 ? 12.818 2.142 -11.746 1.00 90.88 123 VAL A C 1
ATOM 955 O O . VAL A 1 123 ? 13.194 1.940 -12.899 1.00 90.88 123 VAL A O 1
ATOM 958 N N . ALA A 1 124 ? 12.849 3.359 -11.196 1.00 89.38 124 ALA A N 1
ATOM 959 C CA . ALA A 1 124 ? 13.314 4.540 -11.919 1.00 89.38 124 ALA A CA 1
ATOM 960 C C . ALA A 1 124 ? 14.806 4.466 -12.278 1.00 89.38 124 ALA A C 1
ATOM 962 O O . ALA A 1 124 ? 15.178 4.765 -13.412 1.00 89.38 124 ALA A O 1
ATOM 963 N N . ALA A 1 125 ? 15.660 4.037 -11.344 1.00 86.38 125 ALA A N 1
ATOM 964 C CA . ALA A 1 125 ? 17.094 3.880 -11.582 1.00 86.38 125 ALA A CA 1
ATOM 965 C C . ALA A 1 125 ? 17.363 2.858 -12.692 1.00 86.38 125 ALA A C 1
ATOM 967 O O . ALA A 1 125 ? 18.117 3.120 -13.624 1.00 86.38 125 ALA A O 1
ATOM 968 N N . VAL A 1 126 ? 16.677 1.719 -12.638 1.00 86.69 126 VAL A N 1
ATOM 969 C CA . VAL A 1 126 ? 16.750 0.682 -13.666 1.00 86.69 126 VAL A CA 1
ATOM 970 C C . VAL A 1 126 ? 16.290 1.202 -15.032 1.00 86.69 126 VAL A C 1
ATOM 972 O O . VAL A 1 126 ? 16.947 0.945 -16.040 1.00 86.69 126 VAL A O 1
ATOM 975 N N . ALA A 1 127 ? 15.209 1.984 -15.073 1.00 85.56 127 ALA A N 1
ATOM 976 C CA . ALA A 1 127 ? 14.719 2.603 -16.303 1.00 85.56 127 ALA A CA 1
ATOM 977 C C . ALA A 1 127 ? 15.733 3.571 -16.936 1.00 85.56 127 ALA A C 1
ATOM 979 O O . ALA A 1 127 ? 15.813 3.649 -18.162 1.00 85.56 127 ALA A O 1
ATOM 980 N N . ALA A 1 128 ? 16.528 4.266 -16.116 1.00 83.31 128 ALA A N 1
ATOM 981 C CA . ALA A 1 128 ? 17.553 5.205 -16.572 1.00 83.31 128 ALA A CA 1
ATOM 982 C C . ALA A 1 128 ? 18.704 4.526 -17.330 1.00 83.31 128 ALA A C 1
ATOM 984 O O . ALA A 1 128 ? 19.320 5.139 -18.197 1.00 83.31 128 ALA A O 1
ATOM 985 N N . HIS A 1 129 ? 19.005 3.262 -17.016 1.00 79.81 129 HIS A N 1
ATOM 986 C CA . HIS A 1 129 ? 20.128 2.552 -17.626 1.00 79.81 129 HIS A CA 1
ATOM 987 C C . HIS A 1 129 ? 19.840 2.052 -19.050 1.00 79.81 129 HIS A C 1
ATOM 989 O O . HIS A 1 129 ? 20.776 1.650 -19.732 1.00 79.81 129 HIS A O 1
ATOM 995 N N . HIS A 1 130 ? 18.588 2.094 -19.526 1.00 70.88 130 HIS A N 1
ATOM 996 C CA . HIS A 1 130 ? 18.190 1.695 -20.888 1.00 70.88 130 HIS A CA 1
ATOM 997 C C . HIS A 1 130 ? 18.660 0.291 -21.334 1.00 70.88 130 HIS A C 1
ATOM 999 O O . HIS A 1 130 ? 18.690 -0.002 -22.528 1.00 70.88 130 HIS A O 1
ATOM 1005 N N . VAL A 1 131 ? 19.003 -0.598 -20.397 1.00 74.06 131 VAL A N 1
ATOM 1006 C CA . VAL A 1 131 ? 19.448 -1.964 -20.698 1.00 74.06 131 VAL A CA 1
ATOM 1007 C C . VAL A 1 131 ? 18.254 -2.903 -20.635 1.00 74.06 131 VAL A C 1
ATOM 1009 O O . VAL A 1 131 ? 17.635 -3.023 -19.585 1.00 74.06 131 VAL A O 1
ATOM 1012 N N . SER A 1 132 ? 17.970 -3.620 -21.722 1.00 74.69 132 SER A N 1
ATOM 1013 C CA . SER A 1 132 ? 17.080 -4.784 -21.688 1.00 74.69 132 SER A CA 1
ATOM 1014 C C . SER A 1 132 ? 17.915 -6.054 -21.523 1.00 74.69 132 SER A C 1
ATOM 1016 O O . SER A 1 132 ? 18.853 -6.284 -22.284 1.00 74.69 132 SER A O 1
ATOM 1018 N N . SER A 1 133 ? 17.622 -6.864 -20.504 1.00 85.19 133 SER A N 1
ATOM 1019 C CA . SER A 1 133 ? 18.280 -8.158 -20.283 1.00 85.19 133 SER A CA 1
ATOM 1020 C C . SER A 1 133 ? 17.342 -9.127 -19.567 1.00 85.19 133 SER A C 1
ATOM 1022 O O . SER A 1 133 ? 16.475 -8.702 -18.807 1.00 85.19 133 SER A O 1
ATOM 1024 N N . GLU A 1 134 ? 17.551 -10.433 -19.732 1.00 85.75 134 GLU A N 1
ATOM 1025 C CA . GLU A 1 134 ? 16.773 -11.454 -19.009 1.00 85.75 134 GLU A CA 1
ATOM 1026 C C . GLU A 1 134 ? 16.871 -11.290 -17.485 1.00 85.75 134 GLU A C 1
ATOM 1028 O O . GLU A 1 134 ? 15.884 -11.445 -16.767 1.00 85.75 134 GLU A O 1
ATOM 1033 N N . ARG A 1 135 ? 18.053 -10.902 -16.985 1.00 85.56 135 ARG A N 1
ATOM 1034 C CA . ARG A 1 135 ? 18.273 -10.616 -15.558 1.00 85.56 135 ARG A CA 1
ATOM 1035 C C . ARG A 1 135 ? 17.432 -9.443 -15.073 1.00 85.56 135 ARG A C 1
ATOM 1037 O O . ARG A 1 135 ? 16.942 -9.479 -13.946 1.00 85.56 135 ARG A O 1
ATOM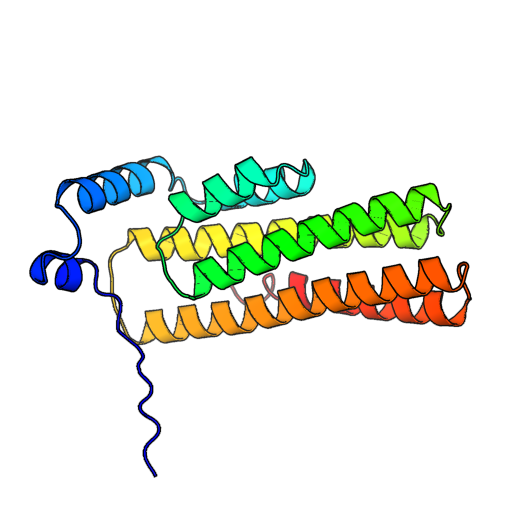 1044 N N . LEU A 1 136 ? 17.268 -8.420 -15.913 1.00 87.12 136 LEU A N 1
ATOM 1045 C CA . LEU A 1 136 ? 16.387 -7.303 -15.616 1.00 87.12 136 LEU A CA 1
ATOM 1046 C C . LEU A 1 136 ? 14.934 -7.777 -15.546 1.00 87.12 136 LEU A C 1
ATOM 1048 O O . LEU A 1 136 ? 14.274 -7.511 -14.547 1.00 87.12 136 LEU A O 1
ATOM 1052 N N . THR A 1 137 ? 14.451 -8.505 -16.553 1.00 87.88 137 THR A N 1
ATOM 1053 C CA . THR A 1 137 ? 13.071 -9.013 -16.569 1.00 87.88 137 THR A CA 1
ATOM 1054 C C . THR A 1 137 ? 12.774 -9.842 -15.319 1.00 87.88 137 THR A C 1
ATOM 1056 O O . THR A 1 137 ? 11.831 -9.535 -14.599 1.00 87.88 137 THR A O 1
ATOM 1059 N N . ALA A 1 138 ? 13.656 -10.780 -14.960 1.00 89.06 138 ALA A N 1
ATOM 1060 C CA . ALA A 1 138 ? 13.525 -11.561 -13.728 1.00 89.06 138 ALA A CA 1
ATOM 1061 C C . ALA A 1 138 ? 13.597 -10.704 -12.445 1.00 89.06 138 ALA A C 1
ATOM 1063 O O . ALA A 1 138 ? 13.023 -11.055 -11.414 1.00 89.06 138 ALA A O 1
ATOM 1064 N N . GLY A 1 139 ? 14.327 -9.586 -12.466 1.00 91.12 139 GLY A N 1
ATOM 1065 C CA . GLY A 1 139 ? 14.337 -8.605 -11.379 1.00 91.12 139 GLY A CA 1
ATOM 1066 C C . GLY A 1 139 ? 13.006 -7.862 -11.246 1.00 91.12 139 GLY A C 1
ATOM 1067 O O . GLY A 1 139 ? 12.475 -7.761 -10.143 1.00 91.12 139 GLY A O 1
ATOM 1068 N N . LEU A 1 140 ? 12.448 -7.390 -12.364 1.00 91.25 140 LEU A N 1
ATOM 1069 C CA . LEU A 1 140 ? 11.156 -6.700 -12.402 1.00 91.25 140 LEU A CA 1
ATOM 1070 C C . LEU A 1 140 ? 10.000 -7.630 -12.023 1.00 91.25 140 LEU A C 1
ATOM 1072 O O . LEU A 1 140 ? 9.097 -7.193 -11.316 1.00 91.25 140 LEU A O 1
ATOM 1076 N N . ASP A 1 141 ? 10.048 -8.901 -12.426 1.00 92.69 141 ASP A N 1
ATOM 1077 C CA . ASP A 1 141 ? 9.045 -9.903 -12.050 1.00 92.69 141 ASP A CA 1
ATOM 1078 C C . ASP A 1 141 ? 9.059 -10.168 -10.537 1.00 92.69 141 ASP A C 1
ATOM 1080 O O . ASP A 1 141 ? 8.005 -10.210 -9.902 1.00 92.69 141 ASP A O 1
ATOM 1084 N N . ARG A 1 142 ? 10.251 -10.272 -9.928 1.00 93.31 142 ARG A N 1
ATOM 1085 C CA . ARG A 1 142 ? 10.393 -10.396 -8.466 1.00 93.31 142 ARG A CA 1
ATOM 1086 C C . ARG A 1 142 ? 9.871 -9.165 -7.731 1.00 93.31 142 ARG A C 1
ATOM 1088 O O . ARG A 1 142 ? 9.161 -9.308 -6.739 1.00 93.31 142 ARG A O 1
ATOM 1095 N N . GLU A 1 143 ? 10.190 -7.967 -8.220 1.00 94.38 143 GLU A N 1
ATOM 1096 C CA . GLU A 1 143 ? 9.649 -6.725 -7.655 1.00 94.38 143 GLU A CA 1
ATOM 1097 C C . GLU A 1 143 ? 8.120 -6.670 -7.804 1.00 94.38 143 GLU A C 1
ATOM 1099 O O . GLU A 1 143 ? 7.427 -6.284 -6.868 1.00 94.38 143 GLU A O 1
ATOM 1104 N N . GLY A 1 144 ? 7.578 -7.116 -8.940 1.00 95.25 144 GLY A N 1
ATOM 1105 C CA . GLY A 1 144 ? 6.139 -7.226 -9.167 1.00 95.25 144 GLY A CA 1
ATOM 1106 C C . GLY A 1 144 ? 5.456 -8.150 -8.159 1.00 95.25 144 GLY A C 1
ATOM 1107 O O . GLY A 1 144 ? 4.537 -7.717 -7.466 1.00 95.25 144 GLY A O 1
ATOM 1108 N N . ALA A 1 145 ? 5.951 -9.381 -8.007 1.00 95.44 145 ALA A N 1
ATOM 1109 C CA . ALA A 1 145 ? 5.422 -10.346 -7.039 1.00 95.44 145 ALA A CA 1
ATOM 1110 C C . ALA A 1 145 ? 5.470 -9.804 -5.600 1.00 95.44 145 ALA A C 1
ATOM 1112 O O . ALA A 1 145 ? 4.518 -9.950 -4.832 1.00 95.44 145 ALA A O 1
ATOM 1113 N N . ARG A 1 146 ? 6.553 -9.109 -5.240 1.00 94.50 146 ARG A N 1
ATOM 1114 C CA . ARG A 1 146 ? 6.675 -8.440 -3.942 1.00 94.50 146 ARG A CA 1
ATOM 1115 C C . ARG A 1 146 ? 5.636 -7.328 -3.766 1.00 94.50 146 ARG A C 1
ATOM 1117 O O . ARG A 1 146 ? 4.997 -7.249 -2.719 1.00 94.50 146 ARG A O 1
ATOM 1124 N N . LEU A 1 147 ? 5.444 -6.463 -4.763 1.00 96.31 147 LEU A N 1
ATOM 1125 C CA . LEU A 1 147 ? 4.442 -5.392 -4.698 1.00 96.31 147 LEU A CA 1
ATOM 1126 C C . LEU A 1 147 ? 3.020 -5.946 -4.562 1.00 96.31 147 LEU A C 1
ATOM 1128 O O . LEU A 1 147 ? 2.192 -5.336 -3.882 1.00 96.31 147 LEU A O 1
ATOM 1132 N N . GLU A 1 148 ? 2.731 -7.101 -5.158 1.00 96.69 148 GLU A N 1
ATOM 1133 C CA . GLU A 1 148 ? 1.462 -7.803 -4.961 1.00 96.69 148 GLU A CA 1
ATOM 1134 C C . GLU A 1 148 ? 1.292 -8.291 -3.520 1.00 96.69 148 GLU A C 1
ATOM 1136 O O . GLU A 1 148 ? 0.229 -8.065 -2.939 1.00 96.69 148 GLU A O 1
ATOM 1141 N N . GLN A 1 149 ? 2.333 -8.869 -2.912 1.00 95.56 149 GLN A N 1
ATOM 1142 C CA . GLN A 1 149 ? 2.312 -9.268 -1.498 1.00 95.56 149 GLN A CA 1
ATOM 1143 C C . GLN A 1 149 ? 2.075 -8.067 -0.575 1.00 95.56 149 GLN A C 1
ATOM 1145 O O . GLN A 1 149 ? 1.170 -8.102 0.257 1.00 95.56 149 GLN A O 1
ATOM 1150 N N . VAL A 1 150 ? 2.820 -6.972 -0.772 1.00 95.94 150 VAL A N 1
ATOM 1151 C CA . VAL A 1 150 ? 2.634 -5.716 -0.022 1.00 95.94 150 VAL A CA 1
ATOM 1152 C C . VAL A 1 150 ? 1.207 -5.194 -0.192 1.00 95.94 150 VAL A C 1
ATOM 1154 O O . VAL A 1 150 ? 0.559 -4.813 0.780 1.00 95.94 150 VAL A O 1
ATOM 1157 N N . THR A 1 151 ? 0.682 -5.208 -1.418 1.00 97.25 151 THR A N 1
ATOM 1158 C CA . THR A 1 151 ? -0.693 -4.774 -1.705 1.00 97.25 151 THR A CA 1
ATOM 1159 C C . THR A 1 151 ? -1.725 -5.649 -0.991 1.00 97.25 151 THR A C 1
ATOM 1161 O O . THR A 1 151 ? -2.690 -5.124 -0.434 1.00 97.25 151 THR A O 1
ATOM 1164 N N . GLY A 1 152 ? -1.525 -6.970 -0.986 1.00 97.19 152 GLY A N 1
ATOM 1165 C CA . GLY A 1 152 ? -2.365 -7.917 -0.255 1.00 97.19 152 GLY A CA 1
ATOM 1166 C C . GLY A 1 152 ? -2.359 -7.646 1.248 1.00 97.19 152 GLY A C 1
ATOM 1167 O O . GLY A 1 152 ? -3.427 -7.566 1.852 1.00 97.19 152 GLY A O 1
ATOM 1168 N N . ALA A 1 153 ? -1.181 -7.401 1.826 1.00 96.94 153 ALA A N 1
ATOM 1169 C CA . ALA A 1 153 ? -1.036 -7.056 3.238 1.00 96.94 153 ALA A CA 1
ATOM 1170 C C . ALA A 1 153 ? -1.745 -5.751 3.605 1.00 96.94 153 ALA A C 1
ATOM 1172 O O . ALA A 1 153 ? -2.503 -5.707 4.570 1.00 96.94 153 ALA A O 1
ATOM 1173 N N . ILE A 1 154 ? -1.586 -4.703 2.794 1.00 97.81 154 ILE A N 1
ATOM 1174 C CA . ILE A 1 154 ? -2.286 -3.428 2.997 1.00 97.81 154 ILE A CA 1
ATOM 1175 C C . ILE A 1 154 ? -3.806 -3.625 2.960 1.00 97.81 154 ILE A C 1
ATOM 1177 O O . ILE A 1 154 ? -4.517 -3.089 3.813 1.00 97.81 154 ILE A O 1
ATOM 1181 N N . ARG A 1 155 ? -4.308 -4.391 1.982 1.00 97.44 155 ARG A N 1
ATOM 1182 C CA . ARG A 1 155 ? -5.744 -4.645 1.835 1.00 97.44 155 ARG A CA 1
ATOM 1183 C C . ARG A 1 155 ? -6.302 -5.418 3.026 1.00 97.44 155 ARG A C 1
ATOM 1185 O O . ARG A 1 155 ? -7.308 -4.988 3.579 1.00 97.44 155 ARG A O 1
ATOM 1192 N N . HIS A 1 156 ? -5.625 -6.481 3.451 1.00 96.62 156 HIS A N 1
ATOM 1193 C CA . HIS A 1 156 ? -6.045 -7.271 4.605 1.00 96.62 156 HIS A CA 1
ATOM 1194 C C . HIS A 1 156 ? -6.063 -6.415 5.879 1.00 96.62 156 HIS A C 1
ATOM 1196 O O . HIS A 1 156 ? -7.036 -6.445 6.626 1.00 96.62 156 HIS A O 1
ATOM 1202 N N . THR A 1 157 ? -5.051 -5.568 6.099 1.00 97.25 157 THR A N 1
ATOM 1203 C CA . THR A 1 157 ? -5.045 -4.624 7.230 1.00 97.25 157 THR A CA 1
ATOM 1204 C C . THR A 1 157 ? -6.226 -3.662 7.173 1.00 97.25 157 THR A C 1
ATOM 1206 O O . THR A 1 157 ? -6.833 -3.361 8.200 1.00 97.25 157 THR A O 1
ATOM 1209 N N . ARG A 1 158 ? -6.581 -3.174 5.979 1.00 96.69 158 ARG A N 1
ATOM 1210 C CA . ARG A 1 158 ? -7.740 -2.292 5.801 1.00 96.69 158 ARG A CA 1
ATOM 1211 C C . ARG A 1 158 ? -9.051 -3.013 6.113 1.00 96.69 158 ARG A C 1
ATOM 1213 O O . ARG A 1 158 ? -9.912 -2.418 6.751 1.00 96.69 158 ARG A O 1
ATOM 1220 N N . GLU A 1 159 ? -9.199 -4.253 5.658 1.00 96.69 159 GLU A N 1
ATOM 1221 C CA . GLU A 1 159 ? -10.373 -5.094 5.915 1.00 96.69 159 GLU A CA 1
ATOM 1222 C C . GLU A 1 159 ? -10.517 -5.394 7.410 1.00 96.69 159 GLU A C 1
ATOM 1224 O O . GLU A 1 159 ? -11.563 -5.095 7.977 1.00 96.69 159 GLU A O 1
ATOM 1229 N N . ALA A 1 160 ? -9.445 -5.831 8.078 1.00 95.31 160 ALA A N 1
ATOM 1230 C CA . ALA A 1 160 ? -9.439 -6.069 9.523 1.00 95.31 160 ALA A CA 1
ATOM 1231 C C . ALA A 1 160 ? -9.792 -4.800 10.320 1.00 95.31 160 ALA A C 1
ATOM 1233 O O . ALA A 1 160 ? -10.583 -4.838 11.259 1.00 95.31 160 ALA A O 1
ATOM 1234 N N . LEU A 1 161 ? -9.265 -3.642 9.908 1.00 95.62 161 LEU A N 1
ATOM 1235 C CA . LEU A 1 161 ? -9.605 -2.371 10.542 1.00 95.62 161 LEU A CA 1
ATOM 1236 C C . LEU A 1 161 ? -11.077 -1.985 10.326 1.00 95.62 161 LEU A C 1
ATOM 1238 O O . LEU A 1 161 ? -11.684 -1.388 11.211 1.00 95.62 161 LEU A O 1
ATOM 1242 N N . ALA A 1 162 ? -11.651 -2.295 9.162 1.00 95.00 162 ALA A N 1
ATOM 1243 C CA . ALA A 1 162 ? -13.065 -2.057 8.890 1.00 95.00 162 ALA A CA 1
ATOM 1244 C C . ALA A 1 162 ? -13.963 -2.983 9.724 1.00 95.00 162 ALA A C 1
ATOM 1246 O O . ALA A 1 162 ? -14.929 -2.501 10.311 1.00 95.00 162 ALA A O 1
ATOM 1247 N N . GLU A 1 163 ? -13.616 -4.268 9.826 1.00 94.69 163 GLU A N 1
ATOM 1248 C CA . GLU A 1 163 ? -14.297 -5.241 10.692 1.00 94.69 163 GLU A CA 1
ATOM 1249 C C . GLU A 1 163 ? -14.288 -4.772 12.152 1.00 94.69 163 GLU A C 1
ATOM 1251 O O . GLU A 1 163 ? -15.351 -4.650 12.757 1.00 94.69 163 GLU A O 1
ATOM 1256 N N . LEU A 1 164 ? -13.124 -4.360 12.667 1.00 93.69 164 LEU A N 1
ATOM 1257 C CA . LEU A 1 164 ? -12.976 -3.827 14.024 1.00 93.69 164 LEU A CA 1
ATOM 1258 C C . LEU A 1 164 ? -13.867 -2.598 14.291 1.00 93.69 164 LEU A C 1
ATOM 1260 O O . LEU A 1 164 ? -14.408 -2.428 15.385 1.00 93.69 164 LEU A O 1
ATOM 1264 N N . ILE A 1 165 ? -14.014 -1.711 13.300 1.00 93.81 165 ILE A N 1
ATOM 1265 C CA . ILE A 1 165 ? -14.906 -0.546 13.405 1.00 93.81 165 ILE A CA 1
ATOM 1266 C C . ILE A 1 165 ? -16.372 -0.992 13.463 1.00 93.81 165 ILE A C 1
ATOM 1268 O O . ILE A 1 165 ? -17.145 -0.422 14.233 1.00 93.81 165 ILE A O 1
ATOM 1272 N N . LEU A 1 166 ? -16.757 -1.982 12.654 1.00 93.94 166 LEU A N 1
ATOM 1273 C CA . LEU A 1 166 ? -18.136 -2.461 12.556 1.00 93.94 166 LEU A CA 1
ATOM 1274 C C . LEU A 1 166 ? -18.572 -3.279 13.773 1.00 93.94 166 LEU A C 1
ATOM 1276 O O . LEU A 1 166 ? -19.731 -3.177 14.168 1.00 93.94 166 LEU A O 1
ATOM 1280 N N . SER A 1 167 ? -17.667 -4.035 14.394 1.00 93.50 167 SER A N 1
ATOM 1281 C CA . SER A 1 167 ? -17.971 -4.810 15.602 1.00 93.50 167 SER A CA 1
ATOM 1282 C C . SER A 1 167 ? -18.026 -3.975 16.878 1.00 93.50 167 SER A C 1
ATOM 1284 O O . SER A 1 167 ? -18.361 -4.486 17.943 1.00 93.50 167 SER A O 1
ATOM 1286 N N . GLY A 1 168 ? -17.717 -2.677 16.797 1.00 90.81 168 GLY A N 1
ATOM 1287 C CA . GLY A 1 168 ? -17.682 -1.815 17.972 1.00 90.81 168 GLY A CA 1
ATOM 1288 C C . GLY A 1 168 ? -16.479 -2.090 18.875 1.00 90.81 168 GLY A C 1
ATOM 1289 O O . GLY A 1 168 ? -16.560 -1.829 20.073 1.00 90.81 168 GLY A O 1
ATOM 1290 N N . MET A 1 169 ? -15.356 -2.534 18.294 1.00 90.69 169 MET A N 1
ATOM 1291 C CA . MET A 1 169 ? -14.092 -2.814 18.985 1.00 90.69 169 MET A CA 1
ATOM 1292 C C . MET A 1 169 ? -14.119 -4.068 19.872 1.00 90.69 169 MET A C 1
ATOM 1294 O O . MET A 1 169 ? -13.571 -4.042 20.978 1.00 90.69 169 MET A O 1
ATOM 1298 N N . ASP A 1 170 ? -14.728 -5.160 19.398 1.00 91.06 170 ASP A N 1
ATOM 1299 C CA . ASP A 1 170 ? -14.647 -6.447 20.098 1.00 91.06 170 ASP A CA 1
ATOM 1300 C C . ASP A 1 170 ? -13.178 -6.876 20.291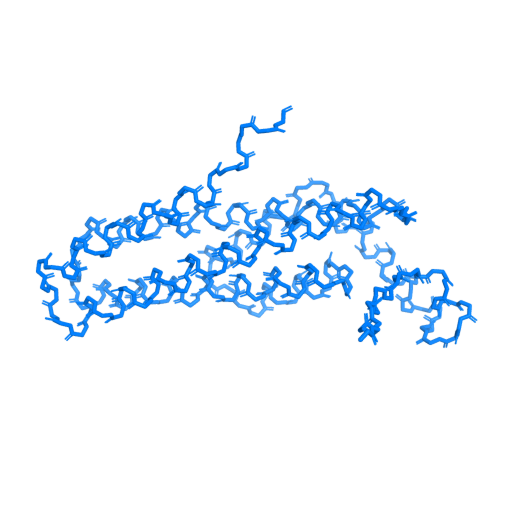 1.00 91.06 170 ASP A C 1
ATOM 1302 O O . ASP A 1 170 ? -12.312 -6.662 19.438 1.00 91.06 170 ASP A O 1
ATOM 1306 N N . SER A 1 171 ? -12.894 -7.480 21.442 1.00 86.81 171 SER A N 1
ATOM 1307 C CA . SER A 1 171 ? -11.594 -8.047 21.793 1.00 86.81 171 SER A CA 1
ATOM 1308 C C . SER A 1 171 ? -11.051 -9.069 20.783 1.00 86.81 171 SER A C 1
ATOM 1310 O O . SER A 1 171 ? -9.836 -9.111 20.572 1.00 86.81 171 SER A O 1
ATOM 1312 N N . GLU A 1 172 ? -11.907 -9.869 20.141 1.00 91.38 172 GLU A N 1
ATOM 1313 C CA . GLU A 1 172 ? -11.480 -10.856 19.141 1.00 91.38 172 GLU A CA 1
ATOM 1314 C C . GLU A 1 172 ? -10.972 -10.164 17.867 1.00 91.38 172 GLU A C 1
ATOM 1316 O O . GLU A 1 172 ? -9.841 -10.405 17.426 1.00 91.38 172 GLU A O 1
ATOM 1321 N N . ASP A 1 173 ? -11.746 -9.214 17.338 1.00 90.94 173 ASP A N 1
ATOM 1322 C CA . ASP A 1 173 ? -11.367 -8.425 16.161 1.00 90.94 173 ASP A CA 1
ATOM 1323 C C . ASP A 1 173 ? -10.151 -7.540 16.427 1.00 90.94 173 ASP A C 1
ATOM 1325 O O . ASP A 1 173 ? -9.327 -7.295 15.537 1.00 90.94 173 ASP A O 1
ATOM 1329 N N . LEU A 1 174 ? -10.002 -7.075 17.669 1.00 89.25 174 LEU A N 1
ATOM 1330 C CA . LEU A 1 174 ? -8.839 -6.314 18.099 1.00 89.25 174 LEU A CA 1
ATOM 1331 C C . LEU A 1 174 ? -7.570 -7.162 17.984 1.00 89.25 174 LEU A C 1
ATOM 1333 O O . LEU A 1 174 ? -6.592 -6.724 17.372 1.00 89.25 174 LEU A O 1
ATOM 1337 N N . ASN A 1 175 ? -7.596 -8.386 18.519 1.00 90.06 175 ASN A N 1
ATOM 1338 C CA . ASN A 1 175 ? -6.474 -9.322 18.438 1.00 90.06 175 ASN A CA 1
ATOM 1339 C C . ASN A 1 175 ? -6.156 -9.689 16.987 1.00 90.06 175 ASN A C 1
ATOM 1341 O O . ASN A 1 175 ? -4.991 -9.655 16.582 1.00 90.06 175 ASN A O 1
ATOM 1345 N N . ARG A 1 176 ? -7.182 -9.960 16.174 1.00 91.38 176 ARG A N 1
ATOM 1346 C CA . ARG A 1 176 ? -7.011 -10.230 14.742 1.00 91.38 176 ARG A CA 1
ATOM 1347 C C . ARG A 1 176 ? -6.352 -9.054 14.019 1.00 91.38 176 ARG A C 1
ATOM 1349 O O . ARG A 1 176 ? -5.400 -9.251 13.267 1.00 91.38 176 ARG A O 1
ATOM 1356 N N . THR A 1 177 ? -6.787 -7.827 14.300 1.00 92.88 177 THR A N 1
ATOM 1357 C CA . THR A 1 177 ? -6.200 -6.609 13.720 1.00 92.88 177 THR A CA 1
ATOM 1358 C C . THR A 1 177 ? -4.721 -6.458 14.086 1.00 92.88 177 THR A C 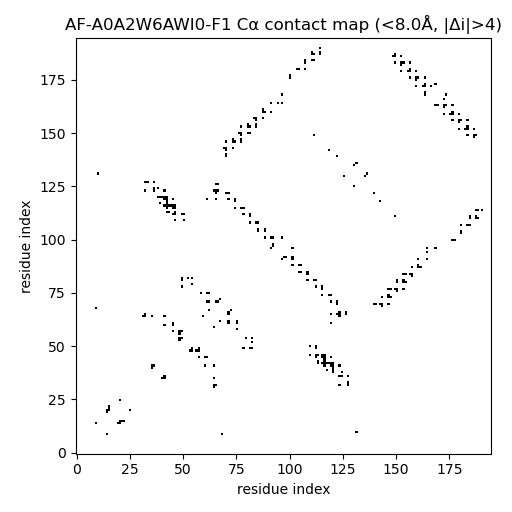1
ATOM 1360 O O . THR A 1 177 ? -3.915 -6.075 13.238 1.00 92.88 177 THR A O 1
ATOM 1363 N N . VAL A 1 178 ? -4.332 -6.789 15.323 1.00 92.81 178 VAL A N 1
ATOM 1364 C CA . VAL A 1 178 ? -2.923 -6.759 15.754 1.00 92.81 178 VAL A CA 1
ATOM 1365 C C . VAL A 1 178 ? -2.068 -7.738 14.950 1.00 92.81 178 VAL A C 1
ATOM 1367 O O . VAL A 1 178 ? -1.003 -7.344 14.473 1.00 92.81 178 VAL A O 1
ATOM 1370 N N . VAL A 1 179 ? -2.533 -8.974 14.755 1.00 94.62 179 VAL A N 1
ATOM 1371 C CA . VAL A 1 179 ? -1.814 -9.993 13.969 1.00 94.62 179 VAL A CA 1
ATOM 1372 C C . VAL A 1 179 ? -1.635 -9.541 12.518 1.00 94.62 179 VAL A C 1
ATOM 1374 O O . VAL A 1 179 ? -0.536 -9.607 11.970 1.00 94.62 179 VAL A O 1
ATOM 1377 N N . VAL A 1 180 ? -2.687 -9.001 11.900 1.00 94.00 180 VAL A N 1
ATOM 1378 C CA . VAL A 1 180 ? -2.617 -8.513 10.513 1.00 94.00 180 VAL A CA 1
ATOM 1379 C C . VAL A 1 180 ? -1.661 -7.315 10.384 1.00 94.00 180 VAL A C 1
ATOM 1381 O O . VAL A 1 180 ? -0.909 -7.219 9.414 1.00 94.00 180 VAL A O 1
ATOM 1384 N N . LEU A 1 181 ? -1.613 -6.432 11.388 1.00 92.81 181 LEU A N 1
ATOM 1385 C CA . LEU A 1 181 ? -0.648 -5.328 11.435 1.00 92.81 181 LEU A CA 1
ATOM 1386 C C . LEU A 1 181 ? 0.803 -5.799 11.587 1.00 92.81 181 LEU A C 1
ATOM 1388 O O . LEU A 1 181 ? 1.703 -5.161 11.044 1.00 92.81 181 LEU A O 1
ATOM 1392 N N . GLN A 1 182 ? 1.048 -6.883 12.326 1.00 93.25 182 GLN A N 1
ATOM 1393 C CA . GLN A 1 182 ? 2.380 -7.489 12.419 1.00 93.25 182 GLN A CA 1
ATOM 1394 C C . GLN A 1 182 ? 2.823 -8.029 11.062 1.00 93.25 182 GLN A C 1
ATOM 1396 O O . GLN A 1 182 ? 3.913 -7.692 10.607 1.00 93.25 182 GLN A O 1
ATOM 1401 N N . TRP A 1 183 ? 1.937 -8.750 10.373 1.00 94.25 183 TRP A N 1
ATOM 1402 C CA . TRP A 1 183 ? 2.212 -9.274 9.039 1.00 94.25 183 TRP A CA 1
ATOM 1403 C C . TRP A 1 183 ? 2.519 -8.169 8.012 1.00 94.25 183 TRP A C 1
ATOM 1405 O O . TRP A 1 183 ? 3.465 -8.286 7.234 1.00 94.25 183 TRP A O 1
ATOM 1415 N N . LEU A 1 184 ? 1.784 -7.048 8.033 1.00 94.44 184 LEU A N 1
ATOM 1416 C CA . LEU A 1 184 ? 2.117 -5.886 7.195 1.00 94.44 184 LEU A CA 1
ATOM 1417 C C . LEU A 1 184 ? 3.527 -5.344 7.496 1.00 94.44 184 LEU A C 1
ATOM 1419 O O . LEU A 1 184 ? 4.260 -4.979 6.571 1.00 94.44 184 LEU A O 1
ATOM 1423 N N . GLY A 1 185 ? 3.915 -5.317 8.770 1.00 91.88 185 GLY A N 1
ATOM 1424 C CA . GLY A 1 185 ? 5.264 -4.938 9.183 1.00 91.88 185 GLY A CA 1
ATOM 1425 C C . GLY A 1 185 ? 6.327 -5.868 8.609 1.00 91.88 185 GLY A C 1
ATOM 1426 O O . GLY A 1 185 ? 7.281 -5.396 7.996 1.00 91.88 185 GLY A O 1
ATOM 1427 N N . GLU A 1 186 ? 6.131 -7.179 8.719 1.00 93.44 186 GLU A N 1
ATOM 1428 C CA . GLU A 1 186 ? 7.050 -8.189 8.180 1.00 93.44 186 GLU A CA 1
ATOM 1429 C C . GLU A 1 186 ? 7.241 -8.027 6.664 1.00 93.44 186 GLU A C 1
ATOM 1431 O O . GLU A 1 186 ? 8.365 -7.868 6.185 1.00 93.44 186 GLU A O 1
ATOM 1436 N N . VAL A 1 187 ? 6.140 -7.942 5.909 1.00 92.81 187 VAL A N 1
ATOM 1437 C CA . VAL A 1 187 ? 6.168 -7.822 4.439 1.00 92.81 187 VAL A CA 1
ATOM 1438 C C . VAL A 1 187 ? 6.828 -6.515 3.969 1.00 92.81 187 VAL A C 1
ATOM 1440 O O . VAL A 1 187 ? 7.402 -6.450 2.879 1.00 92.81 187 VAL A O 1
ATOM 1443 N N . THR A 1 188 ? 6.772 -5.447 4.770 1.00 90.50 188 THR A N 1
ATOM 1444 C CA . THR A 1 188 ? 7.373 -4.149 4.410 1.00 90.50 188 THR A CA 1
ATOM 1445 C C . THR A 1 188 ? 8.825 -3.991 4.870 1.00 90.50 188 THR A C 1
ATOM 1447 O O . THR A 1 188 ? 9.550 -3.172 4.292 1.00 90.50 188 THR A O 1
ATOM 1450 N N . GLN A 1 189 ? 9.270 -4.770 5.862 1.00 86.44 189 GLN A N 1
ATOM 1451 C CA . GLN A 1 189 ? 10.626 -4.727 6.426 1.00 86.44 189 GLN A CA 1
ATOM 1452 C C . GLN A 1 189 ? 11.636 -5.645 5.730 1.00 86.44 189 GLN A C 1
ATOM 1454 O O . GLN A 1 189 ? 12.835 -5.383 5.836 1.00 86.44 189 GLN A O 1
ATOM 1459 N N . ASP A 1 190 ? 11.182 -6.635 4.958 1.00 73.56 190 ASP A N 1
ATOM 1460 C CA . ASP A 1 190 ? 12.025 -7.644 4.287 1.00 73.56 190 ASP A CA 1
ATOM 1461 C C . ASP A 1 190 ? 13.073 -7.064 3.294 1.00 73.56 190 ASP A C 1
ATOM 1463 O O . ASP A 1 190 ? 13.901 -7.765 2.729 1.00 73.56 190 ASP A O 1
ATOM 1467 N N . GLU A 1 191 ? 13.096 -5.741 3.093 1.00 59.53 191 GLU A N 1
ATOM 1468 C CA . GLU A 1 191 ? 14.106 -5.033 2.296 1.00 59.53 191 GLU A CA 1
ATOM 1469 C C . GLU A 1 191 ? 15.440 -4.759 3.002 1.00 59.53 191 GLU A C 1
ATOM 1471 O O . GLU A 1 191 ? 16.392 -4.377 2.324 1.00 59.53 191 GLU A O 1
ATOM 1476 N N . VAL A 1 192 ? 15.528 -4.868 4.332 1.00 53.22 192 VAL A N 1
ATOM 1477 C CA . VAL A 1 192 ? 16.717 -4.379 5.064 1.00 53.22 192 VAL A CA 1
ATOM 1478 C C . VAL A 1 192 ? 17.867 -5.399 5.093 1.00 53.22 192 VAL A C 1
ATOM 1480 O O . VAL A 1 192 ? 18.999 -5.014 5.365 1.00 53.22 192 VAL A O 1
ATOM 1483 N N . ILE A 1 193 ? 17.623 -6.680 4.787 1.00 43.41 193 ILE A N 1
ATOM 1484 C CA . ILE A 1 193 ? 18.578 -7.762 5.108 1.00 43.41 193 ILE A CA 1
ATOM 1485 C C . ILE A 1 193 ? 19.339 -8.318 3.884 1.00 43.41 193 ILE A C 1
ATOM 1487 O O . ILE A 1 193 ? 20.367 -8.964 4.053 1.00 43.41 193 ILE A O 1
ATOM 1491 N N . THR A 1 194 ? 18.916 -8.048 2.644 1.00 42.56 194 THR A N 1
ATOM 1492 C CA . THR A 1 194 ? 19.505 -8.689 1.441 1.00 42.56 194 THR A CA 1
ATOM 1493 C C . THR A 1 194 ? 20.395 -7.796 0.561 1.00 42.56 194 THR A C 1
ATOM 1495 O O . THR A 1 194 ? 20.543 -8.079 -0.628 1.00 42.56 194 THR A O 1
ATOM 1498 N N . THR A 1 195 ? 20.982 -6.727 1.102 1.00 38.50 195 THR A N 1
ATOM 1499 C CA . THR A 1 195 ? 22.063 -5.954 0.443 1.00 38.50 195 THR A CA 1
ATOM 1500 C C . THR A 1 195 ? 23.408 -6.269 1.058 1.00 38.50 195 THR A C 1
ATOM 1502 O O . THR A 1 195 ? 24.365 -6.461 0.280 1.00 38.50 195 THR A O 1
#

Nearest PDB structures (foldseek):
  1hw1-assembly1_A  TM=2.893E-01  e=2.642E-01  Escherichia coli
  3f29-assembly1_B  TM=5.746E-01  e=2.841E+00  Thioalkalivibrio nitratireducens
  3sxq-assembly1_A  TM=4.798E-01  e=2.714E+00  Thioalkalivibrio paradoxus
  7u8q-assembly1_j  TM=2.406E-01  e=1.799E+00  Sus scrofa
  7u8r-assembly1_h  TM=2.500E-01  e=4.914E+00  Sus scrofa

Solvent-accessible surface area (backbone atoms only — not comparable to full-atom values): 10783 Å² total; per-residue (Å²): 139,83,84,81,79,79,74,75,77,85,47,73,64,58,38,52,74,66,65,78,48,57,73,63,60,56,53,49,50,53,56,48,46,65,69,52,61,48,91,60,47,52,11,53,48,44,23,48,23,55,77,67,66,37,60,71,62,38,52,50,47,50,68,73,58,39,68,98,44,74,48,47,55,43,49,53,51,32,55,51,48,48,45,50,35,52,50,49,43,55,50,40,51,75,75,64,48,58,64,70,57,47,52,49,51,53,51,44,51,52,47,41,29,48,41,53,7,53,51,48,27,51,55,36,55,55,60,71,67,75,71,88,49,73,70,52,53,58,49,48,52,51,53,34,55,48,38,50,52,46,34,50,35,42,48,51,37,38,50,37,51,49,50,24,60,73,63,72,61,41,71,68,44,48,53,53,34,52,54,40,50,49,50,37,44,53,66,40,52,70,74,77,79,83,124

Sequence (195 aa):
MGLLKNHASYDPLALRHAGLLGSAVTKYWTRQLERSIRPGTLGRNVARCIMKGKRNELESLLRYGLPPWPVAVLLIKATQELLELKLSAGVARRVRAPRAITSRVEEEVRCAALALGRSADRVAAVAAHHVSSERLTAGLDREGARLEQVTGAIRHTREALAELILSGMDSEDLNRTVVVLQWLGEVTQDEVITT